Protein AF-0000000085164389 (afdb_homodimer)

InterPro domains:
  IPR008243 Chorismate mutase, AroH class [PF07736] (10-126)
  IPR008243 Chorismate mutase, AroH class [PIRSF005965] (8-130)
  IPR008243 Chorismate mutase, AroH class [PS51167] (10-128)
  IPR008243 Chorismate mutase, AroH class [PTHR21164] (6-128)
  IPR008243 Chorismate mutase, AroH class [TIGR01796] (10-126)
  IPR008243 Chorismate mutase, AroH class [cd02185] (10-126)
  IPR035959 RutC-like superfamily [G3DSA:3.30.1330.40] (9-132)
  IPR035959 RutC-like superfamily [SSF55298] (8-132)

Nearest PDB structures (foldseek):
  1dbf-assembly1_C  TM=9.217E-01  e=1.875E-14  Bacillus subtilis
  7r4b-assembly2_F  TM=9.383E-01  e=2.172E-13  Bacillus pumilus
  3zp7-assembly1_D  TM=9.406E-01  e=5.021E-13  Bacillus subtilis
  1com-assembly3_D  TM=9.370E-01  e=6.498E-13  Bacillus subtilis
  1fnk-assembly1_A  TM=9.397E-01  e=1.321E-12  Bacillus subtilis

Foldseek 3Di:
DPPPVLDKDKDKAKEKWAFPAQDPVRLLVGLVVGVVVQVVVAVDDLVFWAEKEKEWEPRHDHDFSLVSQCVDPSRVPHHYYYDYDDDDVPDDHRMMMMMIMGMDSDPPGDGDHYQDDPSCVVPVVNVVVPPPPPPPPPPPPPD/DPPVVLDKDKDKAKEKWAFPAQDPVRLLVGLVVGVVVQVVVAPDDLVFWAEKEKEWEPRHDHDFSLVSQLVDPSRVPHHYYYDYDDDDVPDDHRMMMMMIMGMDSDPQGDGDHYQDDPSCVVCVVNVPCPPPDRPPPPPPPPD

Sequence (286 aa):
MEEHTVGWRVRAIRGATTATENSIPAIREAVLELLGEIERRNALDFSEVISVTFSVTRDLDQIFPAAIARECPHWRNVPLLDVQQMHVEGGLPRCIRCLIYFNTPNPDQPIYHAYLRHAQSLRPDLAMHGDYHPLELSSHSLGMEEHTVGWRVRAIRGATTATENSIPAIREAVLELLGEIERRNALDFSEVISVTFSVTRDLDQIFPAAIARECPHWRNVPLLDVQQMHVEGGLPRCIRCLIYFNTPNPDQPIYHAYLRHAQSLRPDLAMHGDYHPLELSSHSLG

Solvent-accessible surface area (backbone atoms only — not comparable to full-atom values): 16427 Å² total; per-residue (Å²): 128,79,75,73,72,71,54,57,34,69,44,56,40,40,36,31,26,39,32,88,52,77,40,55,69,36,42,46,51,35,50,51,52,51,53,49,52,43,54,72,67,27,93,75,56,64,93,34,46,61,34,37,39,35,29,29,29,83,74,48,81,69,68,60,64,52,64,55,42,44,72,36,81,79,42,45,81,43,53,65,44,77,46,55,27,45,65,38,71,90,51,80,73,37,28,41,34,36,44,34,36,28,58,34,67,53,82,78,61,83,78,60,63,44,51,33,79,72,32,25,71,79,42,58,81,61,58,70,51,74,64,72,69,71,78,75,76,77,76,74,72,83,120,128,82,78,73,75,70,61,50,35,80,50,75,39,49,36,33,27,39,33,89,49,75,40,56,70,36,41,45,51,35,50,51,52,50,54,48,50,46,54,71,67,28,94,73,57,62,92,34,45,27,33,37,40,34,32,29,29,81,74,42,33,60,64,58,66,54,64,54,43,43,73,36,81,77,42,43,81,44,38,64,44,61,29,44,35,82,86,53,93,89,52,80,71,38,27,40,32,34,44,35,37,28,58,34,69,52,85,75,60,83,80,60,63,46,52,36,78,72,32,26,71,79,43,56,76,58,64,70,48,79,67,80,69,72,82,74,77,76,77,76,72,87,119

Radius of gyration: 21.02 Å; Cα contacts (8 Å, |Δi|>4): 498; chains: 2; bounding box: 50×68×63 Å

Organism: Thermosynechococcus vestitus (strain NIES-2133 / IAM M-273 / BP-1) (NCBI:txid197221)

Structure (mmCIF, N/CA/C/O backbone):
data_AF-0000000085164389-model_v1
#
loop_
_entity.id
_entity.type
_entity.pdbx_description
1 polymer 'chorismate mutase'
#
loop_
_atom_site.group_PDB
_atom_site.id
_atom_site.type_symbol
_atom_site.label_atom_id
_atom_site.label_alt_id
_atom_site.label_comp_id
_atom_site.label_asym_id
_atom_site.label_entity_id
_atom_site.label_seq_id
_atom_site.pdbx_PDB_ins_code
_atom_site.Cartn_x
_atom_site.Cartn_y
_atom_site.Cartn_z
_atom_site.occupancy
_atom_site.B_iso_or_equiv
_atom_site.auth_seq_id
_atom_site.auth_comp_id
_atom_site.auth_asym_id
_atom_site.auth_atom_id
_atom_site.pdbx_PDB_model_num
ATOM 1 N N . MET A 1 1 ? 3.412 37.562 10.344 1 33.66 1 MET A N 1
ATOM 2 C CA . MET A 1 1 ? 4.289 36.438 10.023 1 33.66 1 MET A CA 1
ATOM 3 C C . MET A 1 1 ? 3.615 35.125 10.352 1 33.66 1 MET A C 1
ATOM 5 O O . MET A 1 1 ? 3.361 34.812 11.516 1 33.66 1 MET A O 1
ATOM 9 N N . GLU A 1 2 ? 2.625 34.719 9.633 1 39.22 2 GLU A N 1
ATOM 10 C CA . GLU A 1 2 ? 1.812 33.562 9.969 1 39.22 2 GLU A CA 1
ATOM 11 C C . GLU A 1 2 ? 2.686 32.344 10.289 1 39.22 2 GLU A C 1
ATOM 13 O O . GLU A 1 2 ? 3.605 32.031 9.539 1 39.22 2 GLU A O 1
ATOM 18 N N . GLU A 1 3 ? 3.119 32.188 11.406 1 40.38 3 GLU A N 1
ATOM 19 C CA . GLU A 1 3 ? 3.91 31.047 11.875 1 40.38 3 GLU A CA 1
ATOM 20 C C . GLU A 1 3 ? 3.512 29.75 11.156 1 40.38 3 GLU A C 1
ATOM 22 O O . GLU A 1 3 ? 2.412 29.234 11.367 1 40.38 3 GLU A O 1
ATOM 27 N N . HIS A 1 4 ? 3.768 29.578 9.812 1 45.41 4 HIS A N 1
ATOM 28 C CA . HIS A 1 4 ? 3.584 28.312 9.125 1 45.41 4 HIS A CA 1
ATOM 29 C C . HIS A 1 4 ? 4.062 27.141 9.984 1 45.41 4 HIS A C 1
ATOM 31 O O . HIS A 1 4 ? 5.27 26.953 10.164 1 45.41 4 HIS A O 1
ATOM 37 N N . THR A 1 5 ? 3.699 27.031 11.141 1 51.34 5 THR A N 1
ATOM 38 C CA . THR A 1 5 ? 4.047 25.859 11.93 1 51.34 5 THR A CA 1
ATOM 39 C C . THR A 1 5 ? 4.223 24.641 11.023 1 51.34 5 THR A C 1
ATOM 41 O O . THR A 1 5 ? 3.271 24.188 10.383 1 51.34 5 THR A O 1
ATOM 44 N N . VAL A 1 6 ? 5.375 24.484 10.297 1 60.47 6 VAL A N 1
ATOM 45 C CA . VAL A 1 6 ? 5.809 23.344 9.492 1 60.47 6 VAL A CA 1
ATOM 46 C C . VAL A 1 6 ? 5.52 22.047 10.242 1 60.47 6 VAL A C 1
ATOM 48 O O . VAL A 1 6 ? 6.039 21.812 11.336 1 60.47 6 VAL A O 1
ATOM 51 N N . GLY A 1 7 ? 4.383 21.469 10.141 1 82.12 7 GLY A N 1
ATOM 52 C CA . GLY A 1 7 ? 4.152 20.219 10.867 1 82.12 7 GLY A CA 1
ATOM 53 C C . GLY A 1 7 ? 4.562 18.984 10.078 1 82.12 7 GLY A C 1
ATOM 54 O O . GLY A 1 7 ? 4.273 18.891 8.883 1 82.12 7 GLY A O 1
ATOM 55 N N . TRP A 1 8 ? 5.535 18.234 10.672 1 91.31 8 TRP A N 1
ATOM 56 C CA . TRP A 1 8 ? 6.043 16.984 10.117 1 91.31 8 TRP A CA 1
ATOM 57 C C . TRP A 1 8 ? 4.902 16.094 9.625 1 91.31 8 TRP A C 1
ATOM 59 O O . TRP A 1 8 ? 3.828 16.062 10.234 1 91.31 8 TRP A O 1
ATOM 69 N N . ARG A 1 9 ? 5.148 15.547 8.422 1 95.5 9 ARG A N 1
ATOM 70 C CA . ARG A 1 9 ? 4.223 14.578 7.844 1 95.5 9 ARG A CA 1
ATOM 71 C C . ARG A 1 9 ? 4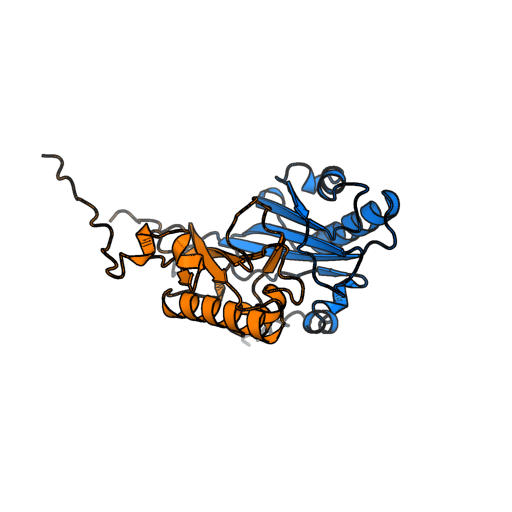.918 13.242 7.574 1 95.5 9 ARG A C 1
ATOM 73 O O . ARG A 1 9 ? 6.148 13.18 7.516 1 95.5 9 ARG A O 1
ATOM 80 N N . VAL A 1 10 ? 4.109 12.227 7.5 1 97.19 10 VAL A N 1
ATOM 81 C CA . VAL A 1 10 ? 4.562 10.961 6.934 1 97.19 10 VAL A CA 1
ATOM 82 C C . VAL A 1 10 ? 4.137 10.867 5.473 1 97.19 10 VAL A C 1
ATOM 84 O O . VAL A 1 10 ? 3.016 11.234 5.121 1 97.19 10 VAL A O 1
ATOM 87 N N . ARG A 1 11 ? 5.035 10.477 4.594 1 97.62 11 ARG A N 1
ATOM 88 C CA . ARG A 1 11 ? 4.773 10.195 3.186 1 97.62 11 ARG A CA 1
ATOM 89 C C . ARG A 1 11 ? 5.285 8.812 2.797 1 97.62 11 ARG A C 1
ATOM 91 O O . ARG A 1 11 ? 5.949 8.148 3.59 1 97.62 11 ARG A O 1
ATOM 98 N N . ALA A 1 12 ? 4.875 8.398 1.589 1 98.19 12 ALA A N 1
ATOM 99 C CA . ALA A 1 12 ? 5.301 7.062 1.165 1 98.19 12 ALA A CA 1
ATOM 100 C C . ALA A 1 12 ? 5.758 7.07 -0.29 1 98.19 12 ALA A C 1
ATOM 102 O O . ALA A 1 12 ? 5.281 7.875 -1.094 1 98.19 12 ALA A O 1
ATOM 103 N N . ILE A 1 13 ? 6.68 6.215 -0.589 1 97.81 13 ILE A N 1
ATOM 104 C CA . ILE A 1 13 ? 7.211 5.988 -1.93 1 97.81 13 ILE A CA 1
ATOM 105 C C . ILE A 1 13 ? 6.91 4.559 -2.369 1 97.81 13 ILE A C 1
ATOM 107 O O . ILE A 1 13 ? 7.109 3.611 -1.604 1 97.81 13 ILE A O 1
ATOM 111 N N . ARG A 1 14 ? 6.418 4.469 -3.613 1 98.19 14 ARG A N 1
ATOM 112 C CA . ARG A 1 14 ? 6.258 3.152 -4.227 1 98.19 14 ARG A CA 1
ATOM 113 C C . ARG A 1 14 ? 7.453 2.814 -5.117 1 98.19 14 ARG A C 1
ATOM 115 O O . ARG A 1 14 ? 8.062 3.705 -5.715 1 98.19 14 ARG A O 1
ATOM 122 N N . GLY A 1 15 ? 7.781 1.56 -5.125 1 98.25 15 GLY A N 1
ATOM 123 C CA . GLY A 1 15 ? 8.719 0.992 -6.09 1 98.25 15 GLY A CA 1
ATOM 124 C C . GLY A 1 15 ? 8.281 -0.362 -6.613 1 98.25 15 GLY A C 1
ATOM 125 O O . GLY A 1 15 ? 7.629 -1.131 -5.902 1 98.25 15 GLY A O 1
ATOM 126 N N . ALA A 1 16 ? 8.648 -0.62 -7.867 1 98.69 16 ALA A N 1
ATOM 127 C CA . ALA A 1 16 ? 8.414 -1.943 -8.438 1 98.69 16 ALA A CA 1
ATOM 128 C C . ALA A 1 16 ? 9.445 -2.262 -9.523 1 98.69 16 ALA A C 1
ATOM 130 O O . ALA A 1 16 ? 9.875 -1.374 -10.266 1 98.69 16 ALA A O 1
ATOM 131 N N . THR A 1 17 ? 9.812 -3.521 -9.586 1 98.81 17 THR A N 1
ATOM 132 C CA . THR A 1 17 ? 10.742 -4.023 -10.594 1 98.81 17 THR A CA 1
ATOM 133 C C . THR A 1 17 ? 10.492 -5.504 -10.867 1 98.81 17 THR A C 1
ATOM 135 O O . THR A 1 17 ? 9.578 -6.102 -10.297 1 98.81 17 THR A O 1
ATOM 138 N N . THR A 1 18 ? 11.234 -6.055 -11.828 1 98.88 18 THR A N 1
ATOM 139 C CA . THR A 1 18 ? 11.148 -7.484 -12.109 1 98.88 18 THR A CA 1
ATOM 140 C C . THR A 1 18 ? 12.547 -8.094 -12.203 1 98.88 18 THR A C 1
ATOM 142 O O . THR A 1 18 ? 13.477 -7.465 -12.703 1 98.88 18 THR A O 1
ATOM 145 N N . ALA A 1 19 ? 12.656 -9.25 -11.68 1 98.88 19 ALA A N 1
ATOM 146 C CA . ALA A 1 19 ? 13.875 -10.023 -11.883 1 98.88 19 ALA A CA 1
ATOM 147 C C . ALA A 1 19 ? 13.844 -10.758 -13.219 1 98.88 19 ALA A C 1
ATOM 149 O O . ALA A 1 19 ? 12.781 -11.172 -13.68 1 98.88 19 ALA A O 1
ATOM 150 N N . THR A 1 20 ? 14.977 -11.016 -13.773 1 98.75 20 THR A N 1
ATOM 151 C CA . THR A 1 20 ? 15.055 -11.688 -15.062 1 98.75 20 THR A CA 1
ATOM 152 C C . THR A 1 20 ? 14.766 -13.18 -14.914 1 98.75 20 THR A C 1
ATOM 154 O O . THR A 1 20 ? 14.289 -13.82 -15.852 1 98.75 20 THR A O 1
ATOM 157 N N . GLU A 1 21 ? 15.133 -13.734 -13.844 1 98.81 21 GLU A N 1
ATOM 158 C CA . GLU A 1 21 ? 14.891 -15.133 -13.5 1 98.81 21 GLU A CA 1
ATOM 159 C C . GLU A 1 21 ? 14.852 -15.32 -11.984 1 98.81 21 GLU A C 1
ATOM 161 O O . GLU A 1 21 ? 15.188 -14.414 -11.227 1 98.81 21 GLU A O 1
ATOM 166 N N . ASN A 1 22 ? 14.445 -16.547 -11.523 1 98.75 22 ASN A N 1
ATOM 167 C CA . ASN A 1 22 ? 14.414 -16.891 -10.109 1 98.75 22 ASN A CA 1
ATOM 168 C C . ASN A 1 22 ? 15.773 -17.391 -9.617 1 98.75 22 ASN A C 1
ATOM 170 O O . ASN A 1 22 ? 15.945 -18.578 -9.344 1 98.75 22 ASN A O 1
ATOM 174 N N . SER A 1 23 ? 16.703 -16.484 -9.438 1 98.88 23 SER A N 1
ATOM 175 C CA . SER A 1 23 ? 18.031 -16.734 -8.898 1 98.88 23 SER A CA 1
ATOM 176 C C . SER A 1 23 ? 18.484 -15.594 -7.992 1 98.88 23 SER A C 1
ATOM 178 O O . SER A 1 23 ? 18.031 -14.453 -8.148 1 98.88 23 SER A O 1
ATOM 180 N N . ILE A 1 24 ? 19.359 -15.914 -7.035 1 98.62 24 ILE A N 1
ATOM 181 C CA . ILE A 1 24 ? 19.844 -14.93 -6.07 1 98.62 24 ILE A CA 1
ATOM 182 C C . ILE A 1 24 ? 20.5 -13.766 -6.809 1 98.62 24 ILE A C 1
ATOM 184 O O . ILE A 1 24 ? 20.156 -12.602 -6.566 1 98.62 24 ILE A O 1
ATOM 188 N N . PRO A 1 25 ? 21.359 -13.969 -7.863 1 98.75 25 PRO A N 1
ATOM 189 C CA . PRO A 1 25 ? 21.984 -12.836 -8.547 1 98.75 25 PRO A CA 1
ATOM 190 C C . PRO A 1 25 ? 20.969 -11.945 -9.258 1 98.75 25 PRO A C 1
ATOM 192 O O . PRO A 1 25 ? 21.078 -10.719 -9.219 1 98.75 25 PRO A O 1
ATOM 195 N N . ALA A 1 26 ? 20.016 -12.562 -9.852 1 98.88 26 ALA A N 1
ATOM 196 C CA . ALA A 1 26 ? 19.031 -11.797 -10.602 1 98.88 26 ALA A CA 1
ATOM 197 C C . ALA A 1 26 ? 18.156 -10.969 -9.664 1 98.88 26 ALA A C 1
ATOM 199 O O . ALA A 1 26 ? 17.859 -9.805 -9.945 1 98.88 26 ALA A O 1
ATOM 200 N N . ILE A 1 27 ? 17.734 -11.555 -8.562 1 98.88 27 ILE A N 1
ATOM 201 C CA . ILE A 1 27 ? 16.906 -1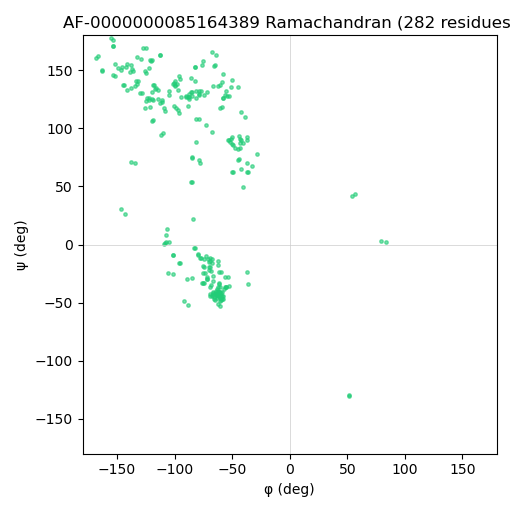0.859 -7.582 1 98.88 27 ILE A CA 1
ATOM 202 C C . ILE A 1 27 ? 17.719 -9.734 -6.934 1 98.88 27 ILE A C 1
ATOM 204 O O . ILE A 1 27 ? 17.219 -8.617 -6.785 1 98.88 27 ILE A O 1
ATOM 208 N N . ARG A 1 28 ? 18.891 -10.031 -6.645 1 98.75 28 ARG A N 1
ATOM 209 C CA . ARG A 1 28 ? 19.797 -9.039 -6.059 1 98.75 28 ARG A CA 1
ATOM 210 C C . ARG A 1 28 ? 19.969 -7.84 -6.988 1 98.75 28 ARG A C 1
ATOM 212 O O . ARG A 1 28 ? 19.844 -6.691 -6.559 1 98.75 28 ARG A O 1
ATOM 219 N N . GLU A 1 29 ? 20.219 -8.117 -8.219 1 98.75 29 GLU A N 1
ATOM 220 C CA . GLU A 1 29 ? 20.406 -7.051 -9.203 1 98.75 29 GLU A CA 1
ATOM 221 C C . GLU A 1 29 ? 19.172 -6.164 -9.289 1 98.75 29 GLU A C 1
ATOM 223 O O . GLU A 1 29 ? 19.281 -4.934 -9.281 1 98.75 29 GLU A O 1
ATOM 228 N N . ALA A 1 30 ? 18.031 -6.746 -9.367 1 98.81 30 ALA A N 1
ATOM 229 C CA . ALA A 1 30 ? 16.781 -6.012 -9.492 1 98.81 30 ALA A CA 1
ATOM 230 C C . ALA A 1 30 ? 16.531 -5.145 -8.266 1 98.81 30 ALA A C 1
ATOM 232 O O . ALA A 1 30 ? 16.156 -3.973 -8.391 1 98.81 30 ALA A O 1
ATOM 233 N N . VAL A 1 31 ? 16.75 -5.699 -7.039 1 98.81 31 VAL A N 1
ATOM 234 C CA . VAL A 1 31 ? 16.484 -5 -5.785 1 98.81 31 VAL A CA 1
ATOM 235 C C . VAL A 1 31 ? 17.453 -3.826 -5.633 1 98.81 31 VAL A C 1
ATOM 237 O O . VAL A 1 31 ? 17.031 -2.711 -5.312 1 98.81 31 VAL A O 1
ATOM 240 N N . LEU A 1 32 ? 18.672 -4.035 -5.91 1 98.44 32 LEU A N 1
ATOM 241 C CA . LEU A 1 32 ? 19.672 -2.979 -5.758 1 98.44 32 LEU A CA 1
ATOM 242 C C . LEU A 1 32 ? 19.422 -1.856 -6.766 1 98.44 32 LEU A C 1
ATOM 244 O O . LEU A 1 32 ? 19.578 -0.678 -6.43 1 98.44 32 LEU A O 1
ATOM 248 N N . GLU A 1 33 ? 19.125 -2.238 -7.965 1 98.56 33 GLU A N 1
ATOM 249 C CA . GLU A 1 33 ? 18.797 -1.231 -8.969 1 98.56 33 GLU A CA 1
ATOM 250 C C . GLU A 1 33 ? 17.594 -0.394 -8.523 1 98.56 33 GLU A C 1
ATOM 252 O O . GLU A 1 33 ? 17.609 0.832 -8.648 1 98.56 33 GLU A O 1
ATOM 257 N N . LEU A 1 34 ? 16.578 -1.013 -8.008 1 98.5 34 LEU A N 1
ATOM 258 C CA . LEU A 1 34 ? 15.359 -0.335 -7.566 1 98.5 34 LEU A CA 1
ATOM 259 C C . LEU A 1 34 ? 15.664 0.643 -6.438 1 98.5 34 LEU A C 1
ATOM 261 O O . LEU A 1 34 ? 15.312 1.82 -6.516 1 98.5 34 LEU A O 1
ATOM 265 N N . LEU A 1 35 ? 16.359 0.136 -5.414 1 97.69 35 LEU A N 1
ATOM 266 C CA . LEU A 1 35 ? 16.688 0.976 -4.27 1 97.69 35 LEU A CA 1
ATOM 267 C C . LEU A 1 35 ? 17.594 2.129 -4.688 1 97.69 35 LEU A C 1
ATOM 269 O O . LEU A 1 35 ? 17.422 3.26 -4.227 1 97.69 35 LEU A O 1
ATOM 273 N N . GLY A 1 36 ? 18.516 1.825 -5.59 1 96.62 36 GLY A N 1
ATOM 274 C CA . GLY A 1 36 ? 19.391 2.869 -6.098 1 96.62 36 GLY A CA 1
ATOM 275 C C . GLY A 1 36 ? 18.641 3.975 -6.82 1 96.62 36 GLY A C 1
ATOM 276 O O . GLY A 1 36 ? 18.938 5.156 -6.633 1 96.62 36 GLY A O 1
ATOM 277 N N . GLU A 1 37 ? 17.719 3.613 -7.645 1 97.12 37 GLU A N 1
ATOM 278 C CA . GLU A 1 37 ? 16.922 4.586 -8.383 1 97.12 37 GLU A CA 1
ATOM 279 C C . GLU A 1 37 ? 16.094 5.449 -7.438 1 97.12 37 GLU A C 1
ATOM 281 O O . GLU A 1 37 ? 16 6.668 -7.617 1 97.12 37 GLU A O 1
ATOM 286 N N . ILE A 1 38 ? 15.5 4.844 -6.398 1 96.62 38 ILE A N 1
ATOM 287 C CA . ILE A 1 38 ? 14.688 5.559 -5.426 1 96.62 38 ILE A CA 1
ATOM 288 C C . ILE A 1 38 ? 15.555 6.559 -4.664 1 96.62 38 ILE A C 1
ATOM 290 O O . ILE A 1 38 ? 15.141 7.703 -4.441 1 96.62 38 ILE A O 1
ATOM 294 N N . GLU A 1 39 ? 16.719 6.168 -4.293 1 94.12 39 GLU A N 1
ATOM 295 C CA . GLU A 1 39 ? 17.656 7.043 -3.59 1 94.12 39 GLU A CA 1
ATOM 296 C C . GLU A 1 39 ? 18.062 8.227 -4.465 1 94.12 39 GLU A C 1
ATOM 298 O O . GLU A 1 39 ? 18.094 9.367 -4.004 1 94.12 39 GLU A O 1
ATOM 303 N N . ARG A 1 40 ? 18.328 7.918 -5.688 1 93.81 40 ARG A N 1
ATOM 304 C CA . ARG A 1 40 ? 18.844 8.922 -6.609 1 93.81 40 ARG A CA 1
ATOM 305 C C . ARG A 1 40 ? 17.781 9.969 -6.926 1 93.81 40 ARG A C 1
ATOM 307 O O . ARG A 1 40 ? 18.078 11.156 -7.047 1 93.81 40 ARG A O 1
ATOM 314 N N . ARG A 1 41 ? 16.578 9.562 -6.996 1 95.44 41 ARG A N 1
ATOM 315 C CA . ARG A 1 41 ? 15.531 10.438 -7.523 1 95.44 41 ARG A CA 1
ATOM 316 C C . ARG A 1 41 ? 14.789 11.148 -6.395 1 95.44 41 ARG A C 1
ATOM 318 O O . ARG A 1 41 ? 14.07 12.117 -6.633 1 95.44 41 ARG A O 1
ATOM 325 N N . ASN A 1 42 ? 15.039 10.523 -5.188 1 94.88 42 ASN A N 1
ATOM 326 C CA . ASN A 1 42 ? 14.375 11.141 -4.043 1 94.88 42 ASN A CA 1
ATOM 327 C C . ASN A 1 42 ? 15.383 11.734 -3.061 1 94.88 42 ASN A C 1
ATOM 329 O O . ASN A 1 42 ? 16.484 11.195 -2.896 1 94.88 42 ASN A O 1
ATOM 333 N N . ALA A 1 43 ? 15.25 12.93 -2.576 1 86.88 43 ALA A N 1
ATOM 334 C CA . ALA A 1 43 ? 16.109 13.516 -1.545 1 86.88 43 ALA A CA 1
ATOM 335 C C . ALA A 1 43 ? 15.727 12.992 -0.162 1 86.88 43 ALA A C 1
ATOM 337 O O . ALA A 1 43 ? 15.32 13.758 0.712 1 86.88 43 ALA A O 1
ATOM 338 N N . LEU A 1 44 ? 16.016 11.727 0.072 1 89.94 44 LEU A N 1
ATOM 339 C CA . LEU A 1 44 ? 15.609 11.102 1.325 1 89.94 44 LEU A CA 1
ATOM 340 C C . LEU A 1 44 ? 16.656 11.312 2.408 1 89.94 44 LEU A C 1
ATOM 342 O O . LEU A 1 44 ? 17.859 11.141 2.16 1 89.94 44 LEU A O 1
ATOM 346 N N . ASP A 1 45 ? 16.281 11.82 3.441 1 92.62 45 ASP A N 1
ATOM 347 C CA . ASP A 1 45 ? 17.047 11.688 4.676 1 92.62 45 ASP A CA 1
ATOM 348 C C . ASP A 1 45 ? 16.812 10.328 5.324 1 92.62 45 ASP A C 1
ATOM 350 O O . ASP A 1 45 ? 15.758 10.094 5.914 1 92.62 45 ASP A O 1
ATOM 354 N N . PHE A 1 46 ? 17.75 9.43 5.305 1 94.06 46 PHE A N 1
ATOM 355 C CA . PHE A 1 46 ? 17.562 8.039 5.711 1 94.06 46 PHE A CA 1
ATOM 356 C C . PHE A 1 46 ? 17.312 7.945 7.215 1 94.06 46 PHE A C 1
ATOM 358 O O . PHE A 1 46 ? 16.797 6.938 7.699 1 94.06 46 PHE A O 1
ATOM 365 N N . SER A 1 47 ? 17.734 8.945 7.98 1 95.5 47 SER A N 1
ATOM 366 C CA . SER A 1 47 ? 17.406 8.977 9.406 1 95.5 47 SER A CA 1
ATOM 367 C C . SER A 1 47 ? 15.922 9.195 9.625 1 95.5 47 SER A C 1
ATOM 369 O O . SER A 1 47 ? 15.406 8.992 10.727 1 95.5 47 SER A O 1
ATOM 371 N N . GLU A 1 48 ? 15.219 9.578 8.5 1 96.19 48 GLU A N 1
ATOM 372 C CA . GLU A 1 48 ? 13.797 9.859 8.594 1 96.19 48 GLU A CA 1
ATOM 373 C C . GLU A 1 48 ? 12.969 8.766 7.922 1 96.19 48 GLU A C 1
ATOM 375 O O . GLU A 1 48 ? 11.742 8.844 7.875 1 96.19 48 GLU A O 1
ATOM 380 N N . VAL A 1 49 ? 13.656 7.758 7.402 1 97.5 49 VAL A N 1
ATOM 381 C CA . VAL A 1 49 ? 12.93 6.617 6.848 1 97.5 49 VAL A CA 1
ATOM 382 C C . VAL A 1 49 ? 12.359 5.766 7.98 1 97.5 49 VAL A C 1
ATOM 384 O O . VAL A 1 49 ? 13.07 5.445 8.938 1 97.5 49 VAL A O 1
ATOM 387 N N . ILE A 1 50 ? 11.102 5.512 7.855 1 98.12 50 ILE A N 1
ATOM 388 C CA . ILE A 1 50 ? 10.391 4.816 8.922 1 98.12 50 ILE A CA 1
ATOM 389 C C . ILE A 1 50 ? 10.492 3.309 8.719 1 98.12 50 ILE A C 1
ATOM 391 O O . ILE A 1 50 ? 10.891 2.576 9.625 1 98.12 50 ILE A O 1
ATOM 395 N N . SER A 1 51 ? 10.125 2.832 7.488 1 98.56 51 SER A N 1
ATOM 396 C CA . SER A 1 51 ? 10.102 1.4 7.211 1 98.56 51 SER A CA 1
ATOM 397 C C . SER A 1 51 ? 9.984 1.126 5.719 1 98.56 51 SER A C 1
ATOM 399 O O . SER A 1 51 ? 9.664 2.027 4.938 1 98.56 51 SER A O 1
ATOM 401 N N . VAL A 1 52 ? 10.32 -0.116 5.355 1 98.38 52 VAL A N 1
ATOM 402 C CA . VAL A 1 52 ? 10.109 -0.621 4.004 1 98.38 52 VAL A CA 1
ATOM 403 C C . VAL A 1 52 ? 9.391 -1.966 4.059 1 98.38 52 VAL A C 1
ATOM 405 O O . VAL A 1 52 ? 9.766 -2.846 4.84 1 98.38 52 VAL A O 1
ATOM 408 N N . THR A 1 53 ? 8.359 -2.096 3.305 1 98.81 53 THR A N 1
ATOM 409 C CA . THR A 1 53 ? 7.73 -3.387 3.047 1 98.81 53 THR A CA 1
ATOM 410 C C . THR A 1 53 ? 7.941 -3.811 1.596 1 98.81 53 THR A C 1
ATOM 412 O O . THR A 1 53 ? 7.633 -3.057 0.671 1 98.81 53 THR A O 1
ATOM 415 N N . PHE A 1 54 ? 8.508 -5 1.486 1 98.81 54 PHE A N 1
ATOM 416 C CA . PHE A 1 54 ? 8.617 -5.602 0.164 1 98.81 54 PHE A CA 1
ATOM 417 C C . PHE A 1 54 ? 7.516 -6.633 -0.055 1 98.81 54 PHE A C 1
ATOM 419 O O . PHE A 1 54 ? 7.195 -7.406 0.849 1 98.81 54 PHE A O 1
ATOM 426 N N . SER A 1 55 ? 6.879 -6.609 -1.264 1 98.75 55 SER A N 1
ATOM 427 C CA . SER A 1 55 ? 6.016 -7.707 -1.689 1 98.75 55 SER A CA 1
ATOM 428 C C . SER A 1 55 ? 6.551 -8.367 -2.955 1 98.75 55 SER A C 1
ATOM 430 O O . SER A 1 55 ? 7.055 -7.688 -3.854 1 98.75 55 SER A O 1
ATOM 432 N N . VAL A 1 56 ? 6.512 -9.656 -2.965 1 98.81 56 VAL A N 1
ATOM 433 C CA . VAL A 1 56 ? 7.156 -10.406 -4.039 1 98.81 56 VAL A CA 1
ATOM 434 C C . VAL A 1 56 ? 6.199 -11.469 -4.574 1 98.81 56 VAL A C 1
ATOM 436 O O . VAL A 1 56 ? 5.5 -12.125 -3.803 1 98.81 56 VAL A O 1
ATOM 439 N N . THR A 1 57 ? 6.191 -11.586 -5.891 1 98.62 57 THR A N 1
ATOM 440 C CA . THR A 1 57 ? 5.379 -12.641 -6.484 1 98.62 57 THR A CA 1
ATOM 441 C C . THR A 1 57 ? 5.902 -14.023 -6.086 1 98.62 57 THR A C 1
ATOM 443 O O . THR A 1 57 ? 7.086 -14.18 -5.785 1 98.62 57 THR A O 1
ATOM 446 N N . ARG A 1 58 ? 5.047 -14.953 -6.098 1 97.69 58 ARG A N 1
ATOM 447 C CA . ARG A 1 58 ? 5.32 -16.266 -5.516 1 97.69 58 ARG A CA 1
ATOM 448 C C . ARG A 1 58 ? 6.336 -17.031 -6.352 1 97.69 58 ARG A C 1
ATOM 450 O O . ARG A 1 58 ? 6.883 -18.047 -5.898 1 97.69 58 ARG A O 1
ATOM 457 N N . ASP A 1 59 ? 6.617 -16.641 -7.555 1 98.56 59 ASP A N 1
ATOM 458 C CA . ASP A 1 59 ? 7.551 -17.328 -8.438 1 98.56 59 ASP A CA 1
ATOM 459 C C . ASP A 1 59 ? 8.992 -16.922 -8.141 1 98.56 59 ASP A C 1
ATOM 461 O O . ASP A 1 59 ? 9.93 -17.422 -8.773 1 98.56 59 ASP A O 1
ATOM 465 N N . LEU A 1 60 ? 9.242 -16.047 -7.266 1 98.81 60 LEU A N 1
ATOM 466 C CA . LEU A 1 60 ? 10.555 -15.719 -6.719 1 98.81 60 LEU A CA 1
ATOM 467 C C . LEU A 1 60 ? 10.68 -16.203 -5.277 1 98.81 60 LEU A C 1
ATOM 469 O O . LEU A 1 60 ? 9.977 -15.703 -4.391 1 98.81 60 LEU A O 1
ATOM 473 N N . ASP A 1 61 ? 11.609 -17.188 -5.02 1 98.62 61 ASP A N 1
ATOM 474 C CA . ASP A 1 61 ? 11.641 -17.781 -3.689 1 98.62 61 ASP A CA 1
ATOM 475 C C . ASP A 1 61 ? 13.078 -18.094 -3.264 1 98.62 61 ASP A C 1
ATOM 477 O O . ASP A 1 61 ? 13.305 -18.984 -2.438 1 98.62 61 ASP A O 1
ATOM 481 N N . GLN A 1 62 ? 14.055 -17.344 -3.824 1 98.81 62 GLN A N 1
ATOM 482 C CA . GLN A 1 62 ? 15.445 -17.734 -3.605 1 98.81 62 GLN A CA 1
ATOM 483 C C . GLN A 1 62 ? 16.094 -16.859 -2.529 1 98.81 62 GLN A C 1
ATOM 485 O O . GLN A 1 62 ? 17.078 -17.266 -1.914 1 98.81 62 GLN A O 1
ATOM 490 N N . ILE A 1 63 ? 15.578 -15.68 -2.355 1 98.75 63 ILE A N 1
ATOM 491 C CA . ILE A 1 63 ? 16.172 -14.781 -1.374 1 98.75 63 ILE A CA 1
ATOM 492 C C . ILE A 1 63 ? 15.18 -13.664 -1.04 1 98.75 63 ILE A C 1
ATOM 494 O O . ILE A 1 63 ? 14.352 -13.289 -1.875 1 98.75 63 ILE A O 1
ATOM 498 N N . PHE A 1 64 ? 15.258 -13.195 0.129 1 98.62 64 PHE A N 1
ATOM 499 C CA . PHE A 1 64 ? 14.422 -12.086 0.562 1 98.62 64 PHE A CA 1
ATOM 500 C C . PHE A 1 64 ? 15 -10.75 0.1 1 98.62 64 PHE A C 1
ATOM 502 O O . PHE A 1 64 ? 16.172 -10.453 0.363 1 98.62 64 PHE A O 1
ATOM 509 N N . PRO A 1 65 ? 14.211 -9.852 -0.499 1 98.81 65 PRO A N 1
ATOM 510 C CA . PRO A 1 65 ? 14.664 -8.5 -0.831 1 98.81 65 PRO A CA 1
ATOM 511 C C . PRO A 1 65 ? 15.203 -7.746 0.382 1 98.81 65 PRO A C 1
ATOM 513 O O . PRO A 1 65 ? 16.172 -6.984 0.262 1 98.81 65 PRO A O 1
ATOM 516 N N . ALA A 1 66 ? 14.617 -7.938 1.559 1 98.56 66 ALA A N 1
ATOM 517 C CA . ALA A 1 66 ? 15.062 -7.266 2.779 1 98.56 66 ALA A CA 1
ATOM 518 C C . ALA A 1 66 ? 16.516 -7.617 3.104 1 98.56 66 ALA A C 1
ATOM 520 O O . ALA A 1 66 ? 17.281 -6.762 3.551 1 98.56 66 ALA A O 1
ATOM 521 N N . ALA A 1 67 ? 16.859 -8.859 2.934 1 98.38 67 ALA A N 1
ATOM 522 C CA . ALA A 1 67 ? 18.25 -9.281 3.178 1 98.38 67 ALA A CA 1
ATOM 523 C C . ALA A 1 67 ? 19.219 -8.555 2.252 1 98.38 67 ALA A C 1
ATOM 525 O O . ALA A 1 67 ? 20.297 -8.148 2.676 1 98.38 67 ALA A O 1
ATOM 526 N N . ILE A 1 68 ? 18.828 -8.414 1.051 1 98.31 68 ILE A N 1
ATOM 527 C CA . ILE A 1 68 ? 19.641 -7.703 0.075 1 98.31 68 ILE A CA 1
ATOM 528 C C . ILE A 1 68 ? 19.75 -6.23 0.466 1 98.31 68 ILE A C 1
ATOM 530 O O . ILE A 1 68 ? 20.844 -5.656 0.441 1 98.31 68 ILE A O 1
ATOM 534 N N . ALA A 1 69 ? 18.625 -5.598 0.804 1 97.88 69 ALA A N 1
ATOM 535 C CA . ALA A 1 69 ? 18.609 -4.191 1.203 1 97.88 69 ALA A CA 1
ATOM 536 C C . ALA A 1 69 ? 19.547 -3.939 2.375 1 97.88 69 ALA A C 1
ATOM 538 O O . ALA A 1 69 ? 20.203 -2.9 2.436 1 97.88 69 ALA A O 1
ATOM 539 N N . ARG A 1 70 ? 19.656 -4.875 3.318 1 96.5 70 ARG A N 1
ATOM 540 C CA . ARG A 1 70 ? 20.469 -4.723 4.523 1 96.5 70 ARG A CA 1
ATOM 541 C C . ARG A 1 70 ? 21.953 -4.688 4.184 1 96.5 70 ARG A C 1
ATOM 543 O O . ARG A 1 70 ? 22.781 -4.285 5.008 1 96.5 70 ARG A O 1
ATOM 550 N N . GLU A 1 71 ? 22.234 -5.121 2.982 1 95.06 71 GLU A N 1
ATOM 551 C CA . GLU A 1 71 ? 23.625 -5.031 2.541 1 95.06 71 GLU A CA 1
ATOM 552 C C . GLU A 1 71 ? 24 -3.592 2.199 1 95.06 71 GLU A C 1
ATOM 554 O O . GLU A 1 71 ? 25.188 -3.266 2.094 1 95.06 71 GLU A O 1
ATOM 559 N N . CYS A 1 72 ? 23.047 -2.771 1.966 1 93.44 72 CYS A N 1
ATOM 560 C CA . CYS A 1 72 ? 23.25 -1.364 1.651 1 93.44 72 CYS A CA 1
ATOM 561 C C . CYS A 1 72 ? 23.359 -0.531 2.924 1 93.44 72 CYS A C 1
ATOM 563 O O . CYS A 1 72 ? 22.469 -0.567 3.768 1 93.44 72 CYS A O 1
ATOM 565 N N . PRO A 1 73 ? 24.344 0.298 3.033 1 90.62 73 PRO A N 1
ATOM 566 C CA . PRO A 1 73 ? 24.594 1.036 4.277 1 90.62 73 PRO A CA 1
ATOM 567 C C . PRO A 1 73 ? 23.391 1.895 4.691 1 90.62 73 PRO A C 1
ATOM 569 O O . PRO A 1 73 ? 23.016 1.909 5.867 1 90.62 73 PRO A O 1
ATOM 572 N N . HIS A 1 74 ? 22.766 2.512 3.801 1 91.69 74 HIS A N 1
ATOM 573 C CA . HIS A 1 74 ? 21.672 3.438 4.133 1 91.69 74 HIS A CA 1
ATOM 574 C C . HIS A 1 74 ? 20.422 2.686 4.555 1 91.69 74 HIS A C 1
ATOM 576 O O . HIS A 1 74 ? 19.609 3.213 5.312 1 91.69 74 HIS A O 1
ATOM 582 N N . TRP A 1 75 ? 20.312 1.432 4.105 1 93.12 75 TRP A N 1
ATOM 583 C CA . TRP A 1 75 ? 19.094 0.67 4.336 1 93.12 75 TRP A CA 1
ATOM 584 C C . TRP A 1 75 ? 19.266 -0.31 5.492 1 93.12 75 TRP A C 1
ATOM 586 O O . TRP A 1 75 ? 18.281 -0.848 6.016 1 93.12 75 TRP A O 1
ATOM 596 N N . ARG A 1 76 ? 20.453 -0.475 5.977 1 92.81 76 ARG A N 1
ATOM 597 C CA . ARG A 1 76 ? 20.828 -1.523 6.922 1 92.81 76 ARG A CA 1
ATOM 598 C C . ARG A 1 76 ? 20.047 -1.392 8.227 1 92.81 76 ARG A C 1
ATOM 600 O O . ARG A 1 76 ? 19.656 -2.396 8.828 1 92.81 76 ARG A O 1
ATOM 607 N N . ASN A 1 77 ? 19.734 -0.229 8.617 1 93.31 77 ASN A N 1
ATOM 608 C CA . ASN A 1 77 ? 19.141 -0.028 9.93 1 93.31 77 ASN A CA 1
ATOM 609 C C . ASN A 1 77 ? 17.656 0.31 9.828 1 93.31 77 ASN A C 1
ATOM 611 O O . ASN A 1 77 ? 17.016 0.625 10.836 1 93.31 77 ASN A O 1
ATOM 615 N N . VAL A 1 78 ? 17.188 0.316 8.711 1 96.75 78 VAL A N 1
ATOM 616 C CA . VAL A 1 78 ? 15.758 0.563 8.508 1 96.75 78 VAL A CA 1
ATOM 617 C C . VAL A 1 78 ? 14.969 -0.705 8.812 1 96.75 78 VAL A C 1
ATOM 619 O O . VAL A 1 78 ? 15.367 -1.804 8.422 1 96.75 78 VAL A O 1
ATOM 622 N N . PRO A 1 79 ? 13.859 -0.65 9.617 1 98.06 79 PRO A N 1
ATOM 623 C CA . PRO A 1 79 ? 12.977 -1.813 9.758 1 98.06 79 PRO A CA 1
ATOM 624 C C . PRO A 1 79 ? 12.406 -2.281 8.422 1 98.06 79 PRO A C 1
ATOM 626 O O . PRO A 1 79 ? 11.82 -1.486 7.684 1 98.06 79 PRO A O 1
ATOM 629 N N . LEU A 1 80 ? 12.578 -3.549 8.094 1 98.06 80 LEU A N 1
ATOM 630 C CA . LEU A 1 80 ? 12.156 -4.113 6.816 1 98.06 80 LEU A CA 1
ATOM 631 C C . LEU A 1 80 ? 11.234 -5.312 7.031 1 98.06 80 LEU A C 1
ATOM 633 O O . LEU A 1 80 ? 11.367 -6.031 8.023 1 98.06 80 LEU A O 1
ATOM 637 N N . LEU A 1 81 ? 10.289 -5.5 6.102 1 98.38 81 LEU A N 1
ATOM 638 C CA . LEU A 1 81 ? 9.398 -6.656 6.094 1 98.38 81 LEU A CA 1
ATOM 639 C C . LEU A 1 81 ? 9.219 -7.195 4.68 1 98.38 81 LEU A C 1
ATOM 641 O O . LEU A 1 81 ? 9.047 -6.426 3.73 1 98.38 81 LEU A O 1
ATOM 645 N N . ASP A 1 82 ? 9.305 -8.477 4.566 1 98.56 82 ASP A N 1
ATOM 646 C CA . ASP A 1 82 ? 8.984 -9.148 3.311 1 98.56 82 ASP A CA 1
ATOM 647 C C . ASP A 1 82 ? 7.625 -9.844 3.395 1 98.56 82 ASP A C 1
ATOM 649 O O . ASP A 1 82 ? 7.348 -10.562 4.355 1 98.56 82 ASP A O 1
ATOM 653 N N . VAL A 1 83 ? 6.777 -9.648 2.393 1 98.19 83 VAL A N 1
ATOM 654 C CA . VAL A 1 83 ? 5.492 -10.336 2.316 1 98.19 83 VAL A CA 1
ATOM 655 C C . VAL A 1 83 ? 5.293 -10.906 0.912 1 98.19 83 VAL A C 1
ATOM 657 O O . VAL A 1 83 ? 6.023 -10.555 -0.016 1 98.19 83 VAL A O 1
ATOM 660 N N . GLN A 1 84 ? 4.367 -11.867 0.868 1 98.12 84 GLN A N 1
ATOM 661 C CA . GLN A 1 84 ? 3.994 -12.383 -0.446 1 98.12 84 GLN A CA 1
ATOM 662 C C . GLN A 1 84 ? 2.99 -11.461 -1.132 1 98.12 84 GLN A C 1
ATOM 664 O O . GLN A 1 84 ? 1.97 -11.102 -0.543 1 98.12 84 GLN A O 1
ATOM 669 N N . GLN A 1 85 ? 3.293 -11.039 -2.334 1 97.12 85 GLN A N 1
ATOM 670 C CA . GLN A 1 85 ? 2.295 -10.375 -3.166 1 97.12 85 GLN A CA 1
ATOM 671 C C . GLN A 1 85 ? 1.093 -11.273 -3.416 1 97.12 85 GLN A C 1
ATOM 673 O O . GLN A 1 85 ? 1.25 -12.477 -3.641 1 97.12 85 GLN A O 1
ATOM 678 N N . MET A 1 86 ? -0.125 -10.641 -3.369 1 97.5 86 MET A N 1
ATOM 679 C CA . MET A 1 86 ? -1.271 -11.477 -3.725 1 97.5 86 MET A CA 1
ATOM 680 C C . MET A 1 86 ? -1.109 -12.055 -5.125 1 97.5 86 MET A C 1
ATOM 682 O O . MET A 1 86 ? -0.521 -11.414 -6 1 97.5 86 MET A O 1
ATOM 686 N N . HIS A 1 87 ? -1.63 -13.25 -5.297 1 97.19 87 HIS A N 1
ATOM 687 C CA . HIS A 1 87 ? -1.585 -13.867 -6.617 1 97.19 87 HIS A CA 1
ATOM 688 C C . HIS A 1 87 ? -2.752 -13.406 -7.484 1 97.19 87 HIS A C 1
ATOM 690 O O . HIS A 1 87 ? -3.9 -13.398 -7.035 1 97.19 87 HIS A O 1
ATOM 696 N N . VAL A 1 88 ? -2.508 -12.953 -8.602 1 97.56 88 VAL A N 1
ATOM 697 C CA . VAL A 1 88 ? -3.498 -12.656 -9.633 1 97.56 88 VAL A CA 1
ATOM 698 C C . VAL A 1 88 ? -3.152 -13.414 -10.914 1 97.56 88 VAL A C 1
ATOM 700 O O . VAL A 1 88 ? -2.014 -13.375 -11.383 1 97.56 88 VAL A O 1
ATOM 703 N N . GLU A 1 89 ? -4.129 -14.172 -11.422 1 96.69 89 GLU A N 1
ATOM 704 C CA . GLU A 1 89 ? -3.914 -14.906 -12.664 1 96.69 89 GLU A CA 1
ATOM 705 C C . GLU A 1 89 ? -3.494 -13.977 -13.797 1 96.69 89 GLU A C 1
ATOM 707 O O . GLU A 1 89 ? -4.129 -12.945 -14.016 1 96.69 89 GLU A O 1
ATOM 712 N N . GLY A 1 90 ? -2.385 -14.352 -14.461 1 95.69 90 GLY A N 1
ATOM 713 C CA . GLY A 1 90 ? -1.912 -13.547 -15.578 1 95.69 90 GLY A CA 1
ATOM 714 C C . GLY A 1 90 ? -1.153 -12.305 -15.141 1 95.69 90 GLY A C 1
ATOM 715 O O . GLY A 1 90 ? -0.768 -11.484 -15.969 1 95.69 90 GLY A O 1
ATOM 716 N N . GLY A 1 91 ? -0.992 -12.172 -13.875 1 95.56 91 GLY A N 1
ATOM 717 C CA . GLY A 1 91 ? -0.251 -11.031 -13.359 1 95.56 91 GLY A CA 1
ATOM 718 C C . GLY A 1 91 ? 1.206 -11.023 -13.781 1 95.56 91 GLY A C 1
ATOM 719 O O . GLY A 1 91 ? 1.722 -12.039 -14.258 1 95.56 91 GLY A O 1
ATOM 720 N N . LEU A 1 92 ? 1.864 -9.875 -13.664 1 97.06 92 LEU A N 1
ATOM 721 C CA . LEU A 1 92 ? 3.264 -9.695 -14.039 1 97.06 92 LEU A CA 1
ATOM 722 C C . LEU A 1 92 ? 4.16 -10.641 -13.25 1 97.06 92 LEU A C 1
ATOM 724 O O . LEU A 1 92 ? 4.195 -10.586 -12.016 1 97.06 92 LEU A O 1
ATOM 728 N N . PRO A 1 93 ? 4.914 -11.578 -13.891 1 98.06 93 PRO A N 1
ATOM 729 C CA . PRO A 1 93 ? 5.762 -12.539 -13.18 1 98.06 93 PRO A CA 1
ATOM 730 C C . PRO A 1 93 ? 7.059 -11.922 -12.664 1 98.06 93 PRO A C 1
ATOM 732 O O . PRO A 1 93 ? 7.504 -10.898 -13.188 1 98.06 93 PRO A O 1
ATOM 735 N N . ARG A 1 94 ? 7.605 -12.531 -11.617 1 98.81 94 ARG A N 1
ATOM 736 C CA . ARG A 1 94 ? 8.914 -12.211 -11.055 1 98.81 94 ARG A CA 1
ATOM 737 C C . ARG A 1 94 ? 8.992 -10.742 -10.656 1 98.81 94 ARG A C 1
ATOM 739 O O . ARG A 1 94 ? 9.984 -10.07 -10.953 1 98.81 94 ARG A O 1
ATOM 746 N N . CYS A 1 95 ? 7.996 -10.352 -10.078 1 98.81 95 CYS A N 1
ATOM 747 C CA . CYS A 1 95 ? 7.848 -8.945 -9.719 1 98.81 95 CYS A CA 1
ATOM 748 C C . CYS A 1 95 ? 8.164 -8.727 -8.242 1 98.81 95 CYS A C 1
ATOM 750 O O . CYS A 1 95 ? 7.754 -9.516 -7.391 1 98.81 95 CYS A O 1
ATOM 752 N N . ILE A 1 96 ? 8.867 -7.672 -7.895 1 98.88 96 ILE A N 1
ATOM 753 C CA . ILE A 1 96 ? 9.227 -7.188 -6.566 1 98.88 96 ILE A CA 1
ATOM 754 C C . ILE A 1 96 ? 8.719 -5.762 -6.383 1 98.88 96 ILE A C 1
ATOM 756 O O . ILE A 1 96 ? 8.977 -4.891 -7.215 1 98.88 96 ILE A O 1
ATOM 760 N N . ARG A 1 97 ? 7.949 -5.527 -5.355 1 98.75 97 ARG A N 1
ATOM 761 C CA . ARG A 1 97 ? 7.43 -4.203 -5.039 1 98.75 97 ARG A CA 1
ATOM 762 C C . ARG A 1 97 ? 7.891 -3.748 -3.66 1 98.75 97 ARG A C 1
ATOM 764 O O . ARG A 1 97 ? 8.297 -4.566 -2.834 1 98.75 97 ARG A O 1
ATOM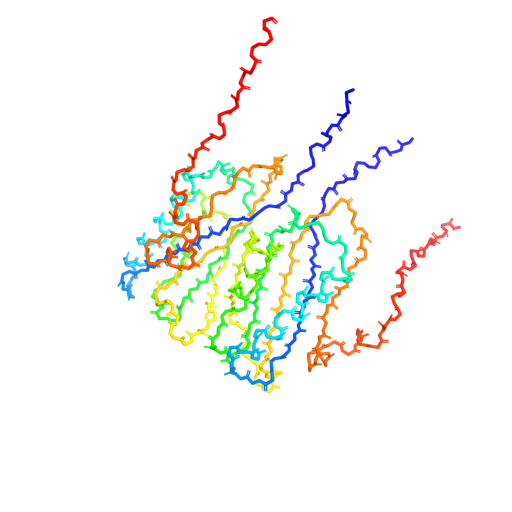 771 N N . CYS A 1 98 ? 7.852 -2.443 -3.479 1 98.69 98 CYS A N 1
ATOM 772 C CA . CYS A 1 98 ? 8.117 -1.952 -2.133 1 98.69 98 CYS A CA 1
ATOM 773 C C . CYS A 1 98 ? 7.293 -0.706 -1.831 1 98.69 98 CYS A C 1
ATOM 775 O O . CYS A 1 98 ? 6.836 -0.022 -2.748 1 98.69 98 CYS A O 1
ATOM 777 N N . LEU A 1 99 ? 7.031 -0.512 -0.649 1 98.75 99 LEU A N 1
ATOM 778 C CA . LEU A 1 99 ? 6.395 0.643 -0.025 1 98.75 99 LEU A CA 1
ATOM 779 C C . LEU A 1 99 ? 7.266 1.201 1.098 1 98.75 99 LEU A C 1
ATOM 781 O O . LEU A 1 99 ? 7.547 0.504 2.074 1 98.75 99 LEU A O 1
ATOM 785 N N . ILE A 1 100 ? 7.711 2.426 0.971 1 98.56 100 ILE A N 1
ATOM 786 C CA . ILE A 1 100 ? 8.641 3.059 1.897 1 98.56 100 ILE A CA 1
ATOM 787 C C . ILE A 1 100 ? 7.953 4.223 2.607 1 98.56 100 ILE A C 1
ATOM 789 O O . ILE A 1 100 ? 7.426 5.129 1.957 1 98.56 100 ILE A O 1
ATOM 793 N N . TYR A 1 101 ? 7.949 4.223 3.889 1 98.5 101 TYR A N 1
ATOM 794 C CA . TYR A 1 101 ? 7.438 5.328 4.688 1 98.5 101 TYR A CA 1
ATOM 795 C C . TYR A 1 101 ? 8.57 6.215 5.188 1 98.5 101 TYR A C 1
ATOM 797 O O . TYR A 1 101 ? 9.625 5.715 5.59 1 98.5 101 TYR A O 1
ATOM 805 N N . PHE A 1 102 ? 8.375 7.512 5.207 1 97.62 102 PHE A N 1
ATOM 806 C CA . PHE A 1 102 ? 9.383 8.414 5.75 1 97.62 102 PHE A CA 1
ATOM 807 C C . PHE A 1 102 ? 8.742 9.68 6.305 1 97.62 102 PHE A C 1
ATOM 809 O O . PHE A 1 102 ? 7.645 10.055 5.891 1 97.62 102 PHE A O 1
ATOM 816 N N . ASN A 1 103 ? 9.398 10.312 7.215 1 96.81 103 ASN A N 1
ATOM 817 C CA . ASN A 1 103 ? 9.016 11.617 7.738 1 96.81 103 ASN A CA 1
ATOM 818 C C . ASN A 1 103 ? 9.57 12.75 6.883 1 96.81 103 ASN A C 1
ATOM 820 O O . ASN A 1 103 ? 10.703 12.672 6.402 1 96.81 103 ASN A O 1
ATOM 824 N N . THR A 1 104 ? 8.781 13.773 6.75 1 95.25 104 THR A N 1
ATOM 825 C CA . THR A 1 104 ? 9.273 14.953 6.039 1 95.25 104 THR A CA 1
ATOM 826 C C . THR A 1 104 ? 8.711 16.234 6.648 1 95.25 104 THR A C 1
ATOM 828 O O . THR A 1 104 ? 7.531 16.297 7 1 95.25 104 THR A O 1
ATOM 831 N N . PRO A 1 105 ? 9.555 17.203 6.793 1 92.06 105 PRO A N 1
ATOM 832 C CA . PRO A 1 105 ? 9.07 18.516 7.23 1 92.06 105 PRO A CA 1
ATOM 833 C C . PRO A 1 105 ? 8.453 19.328 6.09 1 92.06 105 PRO A C 1
ATOM 835 O O . PRO A 1 105 ? 7.879 20.391 6.328 1 92.06 105 PRO A O 1
ATOM 838 N N . ASN A 1 106 ? 8.609 18.828 4.859 1 90.81 106 ASN A N 1
ATOM 839 C CA . ASN A 1 106 ? 8.047 19.453 3.666 1 90.81 106 ASN A CA 1
ATOM 840 C C . ASN A 1 106 ? 6.914 18.609 3.082 1 90.81 106 ASN A C 1
ATOM 842 O O . ASN A 1 106 ? 7.156 17.703 2.275 1 90.81 106 ASN A O 1
ATOM 846 N N . PRO A 1 107 ? 5.758 18.938 3.43 1 84.94 107 PRO A N 1
ATOM 847 C CA . PRO A 1 107 ? 4.637 18.109 2.988 1 84.94 107 PRO A CA 1
ATOM 848 C C . PRO A 1 107 ? 4.48 18.078 1.469 1 84.94 107 PRO A C 1
ATOM 850 O O . PRO A 1 107 ? 3.855 17.172 0.922 1 84.94 107 PRO A O 1
ATOM 853 N N . ASP A 1 108 ? 5.074 19 0.751 1 88.06 108 ASP A N 1
ATOM 854 C CA . ASP A 1 108 ? 4.895 19.078 -0.695 1 88.06 108 ASP A CA 1
ATOM 855 C C . ASP A 1 108 ? 6.145 18.609 -1.432 1 88.06 108 ASP A C 1
ATOM 857 O O . ASP A 1 108 ? 6.273 18.812 -2.643 1 88.06 108 ASP A O 1
ATOM 861 N N . GLN A 1 109 ? 6.969 18.016 -0.73 1 90.81 109 GLN A N 1
ATOM 862 C CA . GLN A 1 109 ? 8.156 17.5 -1.401 1 90.81 109 GLN A CA 1
ATOM 863 C C . GLN A 1 109 ? 7.785 16.578 -2.553 1 90.81 109 GLN A C 1
ATOM 865 O O . GLN A 1 109 ? 6.941 15.688 -2.396 1 90.81 109 GLN A O 1
ATOM 870 N N . PRO A 1 110 ? 8.391 16.781 -3.707 1 92.69 110 PRO A N 1
ATOM 871 C CA . PRO A 1 110 ? 8.125 15.859 -4.812 1 92.69 110 PRO A CA 1
ATOM 872 C C . PRO A 1 110 ? 8.562 14.438 -4.504 1 92.69 110 PRO A C 1
ATOM 874 O O . PRO A 1 110 ? 9.617 14.227 -3.891 1 92.69 110 PRO A O 1
ATOM 877 N N . ILE A 1 111 ? 7.742 13.547 -4.844 1 95.25 111 ILE A N 1
ATOM 878 C CA . ILE A 1 111 ? 8.039 12.133 -4.641 1 95.25 111 ILE A CA 1
ATOM 879 C C . ILE A 1 111 ? 8.07 11.414 -5.984 1 95.25 111 ILE A C 1
ATOM 881 O O . ILE A 1 111 ? 7.133 11.523 -6.777 1 95.25 111 ILE A O 1
ATOM 885 N N . TYR A 1 112 ? 9.156 10.781 -6.234 1 96.31 112 TYR A N 1
ATOM 886 C CA . TYR A 1 112 ? 9.32 9.945 -7.418 1 96.31 112 TYR A CA 1
ATOM 887 C C . TYR A 1 112 ? 9.047 8.477 -7.09 1 96.31 112 TYR A C 1
ATOM 889 O O . TYR A 1 112 ? 9.789 7.863 -6.32 1 96.31 112 TYR A O 1
ATOM 897 N N . HIS A 1 113 ? 7.949 7.926 -7.672 1 97.38 113 HIS A N 1
ATOM 898 C CA . HIS A 1 113 ? 7.668 6.5 -7.574 1 97.38 113 HIS A CA 1
ATOM 899 C C . HIS A 1 113 ? 8.352 5.723 -8.695 1 97.38 113 HIS A C 1
ATOM 901 O O . HIS A 1 113 ? 8.164 6.023 -9.875 1 97.38 113 HIS A O 1
ATOM 907 N N . ALA A 1 114 ? 9.117 4.711 -8.398 1 97.25 114 ALA A N 1
ATOM 908 C CA . ALA A 1 114 ? 9.945 4.023 -9.383 1 97.25 114 ALA A CA 1
ATOM 909 C C . ALA A 1 114 ? 9.273 2.742 -9.867 1 97.25 114 ALA A C 1
ATOM 911 O O . ALA A 1 114 ? 9 1.837 -9.078 1 97.25 114 ALA A O 1
ATOM 912 N N . TYR A 1 115 ? 8.992 2.713 -11.07 1 97.69 115 TYR A N 1
ATOM 913 C CA . TYR A 1 115 ? 8.555 1.511 -11.773 1 97.69 115 TYR A CA 1
ATOM 914 C C . TYR A 1 115 ? 9.531 1.142 -12.883 1 97.69 115 TYR A C 1
ATOM 916 O O . TYR A 1 115 ? 9.547 1.777 -13.945 1 97.69 115 TYR A O 1
ATOM 924 N N . LEU A 1 116 ? 10.273 0.08 -12.641 1 98 116 LEU A N 1
ATOM 925 C CA . LEU A 1 116 ? 11.414 -0.252 -13.492 1 98 116 LEU A CA 1
ATOM 926 C C . LEU A 1 116 ? 11.156 -1.545 -14.258 1 98 116 LEU A C 1
ATOM 928 O O . LEU A 1 116 ? 10.258 -2.312 -13.914 1 98 116 LEU A O 1
ATOM 932 N N . ARG A 1 117 ? 11.984 -1.774 -15.344 1 97.56 117 ARG A N 1
ATOM 933 C CA . ARG A 1 117 ? 11.945 -3 -16.141 1 97.56 117 ARG A CA 1
ATOM 934 C C . ARG A 1 117 ? 10.523 -3.307 -16.594 1 97.56 117 ARG A C 1
ATOM 936 O O . ARG A 1 117 ? 9.852 -2.443 -17.172 1 97.56 117 ARG A O 1
ATOM 943 N N . HIS A 1 118 ? 10.055 -4.527 -16.391 1 97.44 118 HIS A N 1
ATOM 944 C CA . HIS A 1 118 ? 8.727 -4.852 -16.906 1 97.44 118 HIS A CA 1
ATOM 945 C C . HIS A 1 118 ? 7.629 -4.273 -16.016 1 97.44 118 HIS A C 1
ATOM 947 O O . HIS A 1 118 ? 6.469 -4.199 -16.438 1 97.44 118 HIS A O 1
ATOM 953 N N . ALA A 1 119 ? 8.016 -3.812 -14.844 1 96.81 119 ALA A N 1
ATOM 954 C CA . ALA A 1 119 ? 7.016 -3.262 -13.938 1 96.81 119 ALA A CA 1
ATOM 955 C C . ALA A 1 119 ? 6.52 -1.901 -14.414 1 96.81 119 ALA A C 1
ATOM 957 O O . ALA A 1 119 ? 5.52 -1.383 -13.914 1 96.81 119 ALA A O 1
ATOM 958 N N . GLN A 1 120 ? 7.117 -1.282 -15.383 1 94.94 120 GLN A N 1
ATOM 959 C CA . GLN A 1 120 ? 6.633 -0.046 -15.984 1 94.94 120 GLN A CA 1
ATOM 960 C C . GLN A 1 120 ? 5.203 -0.208 -16.5 1 94.94 120 GLN A C 1
ATOM 962 O O . GLN A 1 120 ? 4.438 0.757 -16.531 1 94.94 120 GLN A O 1
ATOM 967 N N . SER A 1 121 ? 4.891 -1.424 -16.844 1 93 121 SER A N 1
ATOM 968 C CA . SER A 1 121 ? 3.578 -1.702 -17.406 1 93 121 SER A CA 1
ATOM 969 C C . SER A 1 121 ? 2.479 -1.562 -16.359 1 93 121 SER A C 1
ATOM 971 O O . SER A 1 121 ? 1.298 -1.463 -16.703 1 93 121 SER A O 1
ATOM 973 N N . LEU A 1 122 ? 2.838 -1.606 -15.117 1 91.12 122 LEU A N 1
ATOM 974 C CA . LEU A 1 122 ? 1.865 -1.497 -14.039 1 91.12 122 LEU A CA 1
ATOM 975 C C . LEU A 1 122 ? 1.335 -0.072 -13.922 1 91.12 122 LEU A C 1
ATOM 977 O O . LEU A 1 122 ? 0.252 0.151 -13.375 1 91.12 122 LEU A O 1
ATOM 981 N N . ARG A 1 123 ? 2.098 0.855 -14.305 1 90.75 123 ARG A N 1
ATOM 982 C CA . ARG A 1 123 ? 1.74 2.27 -14.305 1 90.75 123 ARG A CA 1
ATOM 983 C C . ARG A 1 123 ? 2.209 2.955 -15.586 1 90.75 123 ARG A C 1
ATOM 985 O O . ARG A 1 123 ? 3.088 3.82 -15.547 1 90.75 123 ARG A O 1
ATOM 992 N N . PRO A 1 124 ? 1.551 2.623 -16.609 1 84.38 124 PRO A N 1
ATOM 993 C CA . PRO A 1 124 ? 1.971 3.213 -17.891 1 84.38 124 PRO A CA 1
ATOM 994 C C . PRO A 1 124 ? 1.851 4.734 -17.891 1 84.38 124 PRO A C 1
ATOM 996 O O . PRO A 1 124 ? 2.559 5.41 -18.656 1 84.38 124 PRO A O 1
ATOM 999 N N . ASP A 1 125 ? 1.013 5.281 -17.062 1 83.94 125 ASP A N 1
ATOM 1000 C CA . ASP A 1 125 ? 0.819 6.723 -16.938 1 83.94 125 ASP A CA 1
ATOM 1001 C C . ASP A 1 125 ? 2.068 7.398 -16.375 1 83.94 125 ASP A C 1
ATOM 1003 O O . ASP A 1 125 ? 2.283 8.594 -16.594 1 83.94 125 ASP A O 1
ATOM 1007 N N . LEU A 1 126 ? 2.895 6.723 -15.586 1 75.88 126 LEU A N 1
ATOM 1008 C CA . LEU A 1 126 ? 4.098 7.289 -14.984 1 75.88 126 LEU A CA 1
ATOM 1009 C C . LEU A 1 126 ? 5.301 7.121 -15.906 1 75.88 126 LEU A C 1
ATOM 1011 O O . LEU A 1 126 ? 6.312 7.801 -15.734 1 75.88 126 LEU A O 1
ATOM 1015 N N . ALA A 1 127 ? 5.293 6.102 -16.672 1 62.41 127 ALA A N 1
ATOM 1016 C CA . ALA A 1 127 ? 6.395 5.82 -17.578 1 62.41 127 ALA A CA 1
ATOM 1017 C C . ALA A 1 127 ? 6.578 6.953 -18.594 1 62.41 127 ALA A C 1
ATOM 1019 O O . ALA A 1 127 ? 7.703 7.262 -18.984 1 62.41 127 ALA A O 1
ATOM 1020 N N . MET A 1 128 ? 5.527 7.535 -18.969 1 51.09 128 MET A N 1
ATOM 1021 C CA . MET A 1 128 ? 5.641 8.578 -19.984 1 51.09 128 MET A CA 1
ATOM 1022 C C . MET A 1 128 ? 6.285 9.828 -19.422 1 51.09 128 MET A C 1
ATOM 1024 O O . MET A 1 128 ? 6.773 10.68 -20.156 1 51.09 128 MET A O 1
ATOM 1028 N N . HIS A 1 129 ? 6.094 10.047 -18.188 1 48.25 129 HIS A N 1
ATOM 1029 C CA . HIS A 1 129 ? 6.566 11.336 -17.688 1 48.25 129 HIS A CA 1
ATOM 1030 C C . HIS A 1 129 ? 8.055 11.281 -17.344 1 48.25 129 HIS A C 1
ATOM 1032 O O . HIS A 1 129 ? 8.453 11.602 -16.219 1 48.25 129 HIS A O 1
ATOM 1038 N N . GLY A 1 130 ? 8.766 10.461 -17.828 1 40.84 130 GLY A N 1
ATOM 1039 C CA . GLY A 1 130 ? 10.203 10.609 -17.672 1 40.84 130 GLY A CA 1
ATOM 1040 C C . GLY A 1 130 ? 10.656 12.055 -17.75 1 40.84 130 GLY A C 1
ATOM 1041 O O . GLY A 1 130 ? 11.844 12.344 -17.578 1 40.84 130 GLY A O 1
ATOM 1042 N N . ASP A 1 131 ? 9.836 12.898 -18.406 1 35.19 131 ASP A N 1
ATOM 1043 C CA . ASP A 1 131 ? 10.273 14.281 -18.562 1 35.19 131 ASP A CA 1
ATOM 1044 C C . ASP A 1 131 ? 9.914 15.109 -17.328 1 35.19 131 ASP A C 1
ATOM 1046 O O . ASP A 1 131 ? 8.742 15.445 -17.125 1 35.19 131 ASP A O 1
ATOM 1050 N N . TYR A 1 132 ? 10.273 14.719 -16.266 1 36.22 132 TYR A N 1
ATOM 1051 C CA . TYR A 1 132 ? 10.133 15.68 -15.18 1 36.22 132 TYR A CA 1
ATOM 1052 C C . TYR A 1 132 ? 10.578 17.062 -15.617 1 36.22 132 TYR A C 1
ATOM 1054 O O . TYR A 1 132 ? 11.75 17.281 -15.914 1 36.22 132 TYR A O 1
ATOM 1062 N N . HIS A 1 133 ? 9.719 17.75 -16.234 1 32.62 133 HIS A N 1
ATOM 1063 C CA . HIS A 1 133 ? 10.023 19.172 -16.422 1 32.62 133 HIS A CA 1
ATOM 1064 C C . HIS A 1 133 ? 10 19.906 -15.086 1 32.62 133 HIS A C 1
ATOM 1066 O O . HIS A 1 133 ? 8.984 19.906 -14.391 1 32.62 133 HIS A O 1
ATOM 1072 N N . PRO A 1 134 ? 11.102 20.109 -14.477 1 31.95 134 PRO A N 1
ATOM 1073 C CA . PRO A 1 134 ? 11.156 20.984 -13.297 1 31.95 134 PRO A CA 1
ATOM 1074 C C . PRO A 1 134 ? 10.266 22.219 -13.43 1 31.95 134 PRO A C 1
ATOM 1076 O O . PRO A 1 134 ? 10.125 22.766 -14.531 1 31.95 134 PRO A O 1
ATOM 1079 N N . LEU A 1 135 ? 9.227 22.297 -12.711 1 30.89 135 LEU A N 1
ATOM 1080 C CA . LEU A 1 135 ? 8.516 23.562 -12.734 1 30.89 135 LEU A CA 1
ATOM 1081 C C . LEU A 1 135 ? 9.492 24.734 -12.805 1 30.89 135 LEU A C 1
ATOM 1083 O O . LEU A 1 135 ? 10.391 24.844 -11.969 1 30.89 135 LEU A O 1
ATOM 1087 N N . GLU A 1 136 ? 9.828 25.203 -13.938 1 30.64 136 GLU A N 1
ATOM 1088 C CA . GLU A 1 136 ? 10.5 26.484 -14.062 1 30.64 136 GLU A CA 1
ATOM 1089 C C . GLU A 1 136 ? 9.812 27.562 -13.227 1 30.64 136 GLU A C 1
ATOM 1091 O O . GLU A 1 136 ? 8.633 27.859 -13.438 1 30.64 136 GLU A O 1
ATOM 1096 N N . LEU A 1 137 ? 10.133 27.625 -11.953 1 31.91 137 LEU A N 1
ATOM 1097 C CA . LEU A 1 137 ? 9.812 28.812 -11.172 1 31.91 137 LEU A CA 1
ATOM 1098 C C . LEU A 1 137 ? 10.078 30.078 -11.984 1 31.91 137 LEU A C 1
ATOM 1100 O O . LEU A 1 137 ? 11.203 30.312 -12.43 1 31.91 137 LEU A O 1
ATOM 1104 N N . SER A 1 138 ? 9.133 30.562 -12.781 1 28.91 138 SER A N 1
ATOM 1105 C CA . SER A 1 138 ? 9.227 31.891 -13.375 1 28.91 138 SER A CA 1
ATOM 1106 C C . SER A 1 138 ? 9.539 32.938 -12.32 1 28.91 138 SER A C 1
ATOM 1108 O O . SER A 1 138 ? 8.742 33.188 -11.406 1 28.91 138 SER A O 1
ATOM 1110 N N . SER A 1 139 ? 10.82 33.125 -12.055 1 31.31 139 SER A N 1
ATOM 1111 C CA . SER A 1 139 ? 11.367 34.312 -11.406 1 31.31 139 SER A CA 1
ATOM 1112 C C . SER A 1 139 ? 10.852 35.562 -12.062 1 31.31 139 SER A C 1
ATOM 1114 O O . SER A 1 139 ? 11.242 35.906 -13.18 1 31.31 139 SER A O 1
ATOM 1116 N N . HIS A 1 140 ? 9.562 35.844 -12.055 1 28.41 140 HIS A N 1
ATOM 1117 C CA . HIS A 1 140 ? 9.188 37.219 -12.406 1 28.41 140 HIS A CA 1
ATOM 1118 C C . HIS A 1 140 ? 9.953 38.219 -11.57 1 28.41 140 HIS A C 1
ATOM 1120 O O . HIS A 1 140 ? 9.883 38.188 -10.336 1 28.41 140 HIS A O 1
ATOM 1126 N N . SER A 1 141 ? 11.133 38.594 -12.062 1 28.95 141 SER A N 1
ATOM 1127 C CA . SER A 1 141 ? 11.922 39.781 -11.703 1 28.95 141 SER A CA 1
ATOM 1128 C C . SER A 1 141 ? 11.047 41 -11.586 1 28.95 141 SER A C 1
ATOM 1130 O O . SER A 1 141 ? 10.32 41.375 -12.516 1 28.95 141 SER A O 1
ATOM 1132 N N . LEU A 1 142 ? 10.492 41.344 -10.414 1 29.17 142 LEU A N 1
ATOM 1133 C CA . LEU A 1 142 ? 10.008 42.688 -10.102 1 29.17 142 LEU A CA 1
ATOM 1134 C C . LEU A 1 142 ? 11.023 43.75 -10.539 1 29.17 142 LEU A C 1
ATOM 1136 O O . LEU A 1 142 ? 12.148 43.781 -10.039 1 29.17 142 LEU A O 1
ATOM 1140 N N . GLY A 1 143 ? 11.156 44 -11.844 1 26.17 143 GLY A N 1
ATOM 1141 C CA . GLY A 1 143 ? 11.594 45.312 -12.203 1 26.17 143 GLY A CA 1
ATOM 1142 C C . GLY A 1 143 ? 10.641 46.406 -11.734 1 26.17 143 GLY A C 1
ATOM 1143 O O . GLY A 1 143 ? 9.461 46.156 -11.492 1 26.17 143 GLY A O 1
ATOM 1144 N N . MET B 1 1 ? -2.375 31.062 27.891 1 37.56 1 MET B N 1
ATOM 1145 C CA . MET B 1 1 ? -2.916 30.469 26.672 1 37.56 1 MET B CA 1
ATOM 1146 C C . MET B 1 1 ? -1.997 29.375 26.156 1 37.56 1 MET B C 1
ATOM 1148 O O . MET B 1 1 ? -0.86 29.641 25.766 1 37.56 1 MET B O 1
ATOM 1152 N N . GLU B 1 2 ? -1.966 28.219 26.719 1 40.5 2 GLU B N 1
ATOM 1153 C CA . GLU B 1 2 ? -1.03 27.141 26.406 1 40.5 2 GLU B CA 1
ATOM 1154 C C . GLU B 1 2 ? -0.981 26.859 24.906 1 40.5 2 GLU B C 1
ATOM 1156 O O . GLU B 1 2 ? -2.021 26.781 24.25 1 40.5 2 GLU B O 1
ATOM 1161 N N . GLU B 1 3 ? -0.111 27.484 24.172 1 43.28 3 GLU B N 1
ATOM 1162 C CA . GLU B 1 3 ? 0.097 27.203 22.75 1 43.28 3 GLU B CA 1
ATOM 1163 C C . GLU B 1 3 ? -0.062 25.703 22.453 1 43.28 3 GLU B C 1
ATOM 1165 O O . GLU B 1 3 ? 0.763 24.891 22.875 1 43.28 3 GLU B O 1
ATOM 1170 N N . HIS B 1 4 ? -1.195 25 22.641 1 47.19 4 HIS B N 1
ATOM 1171 C CA . HIS B 1 4 ? -1.428 23.625 22.203 1 47.19 4 HIS B CA 1
ATOM 1172 C C . HIS B 1 4 ? -0.774 23.359 20.844 1 47.19 4 HIS B C 1
ATOM 1174 O O . HIS B 1 4 ? -1.231 23.875 19.812 1 47.19 4 HIS B O 1
ATOM 1180 N N . THR B 1 5 ? 0.466 23.453 20.719 1 52.56 5 THR B N 1
ATOM 1181 C CA . THR B 1 5 ? 1.175 23.109 19.484 1 52.56 5 THR B CA 1
ATOM 1182 C C . THR B 1 5 ? 0.533 21.891 18.812 1 52.56 5 THR B C 1
ATOM 1184 O O . THR B 1 5 ? 0.552 20.797 19.375 1 52.56 5 THR B O 1
ATOM 1187 N N . VAL B 1 6 ? -0.632 21.953 18.25 1 58.81 6 VAL B N 1
ATOM 1188 C CA . VAL B 1 6 ? -1.339 20.922 17.516 1 58.81 6 VAL B CA 1
ATOM 1189 C C . VAL B 1 6 ? -0.363 20.188 16.594 1 58.81 6 VAL B C 1
ATOM 1191 O O . VAL B 1 6 ? 0.234 20.797 15.695 1 58.81 6 VAL B O 1
ATOM 1194 N N . GLY B 1 7 ? 0.319 19.078 17.016 1 81.19 7 GLY B N 1
ATOM 1195 C CA . GLY B 1 7 ? 1.232 18.328 16.172 1 81.19 7 GLY B CA 1
ATOM 1196 C C . GLY B 1 7 ? 0.533 17.297 15.305 1 81.19 7 GLY B C 1
ATOM 1197 O O . GLY B 1 7 ? -0.53 16.797 15.664 1 81.19 7 GLY B O 1
ATOM 1198 N N . TRP B 1 8 ? 0.818 17.266 14.086 1 89.88 8 TRP B N 1
ATOM 1199 C CA . TRP B 1 8 ? 0.295 16.297 13.117 1 89.88 8 TRP B CA 1
ATOM 1200 C C . TRP B 1 8 ? 0.484 14.867 13.617 1 89.88 8 TRP B C 1
ATOM 1202 O O . TRP B 1 8 ? 1.499 14.555 14.242 1 89.88 8 TRP B O 1
ATOM 1212 N N . ARG B 1 9 ? -0.572 14.039 13.461 1 93.75 9 ARG B N 1
ATOM 1213 C CA . ARG B 1 9 ? -0.545 12.625 13.812 1 93.75 9 ARG B CA 1
ATOM 1214 C C . ARG B 1 9 ? -0.881 11.75 12.617 1 93.75 9 ARG B C 1
ATOM 1216 O O . ARG B 1 9 ? -1.53 12.203 11.672 1 93.75 9 ARG B O 1
ATOM 1223 N N . VAL B 1 10 ? -0.332 10.57 12.695 1 96.69 10 VAL B N 1
ATOM 1224 C CA . VAL B 1 10 ? -0.775 9.547 11.75 1 96.69 10 VAL B CA 1
ATOM 1225 C C . VAL B 1 10 ? -1.881 8.703 12.375 1 96.69 10 VAL B C 1
ATOM 1227 O O . VAL B 1 10 ? -1.752 8.25 13.516 1 96.69 10 VAL B O 1
ATOM 1230 N N . ARG B 1 11 ? -2.99 8.586 11.68 1 97.25 11 ARG B N 1
ATOM 1231 C CA . ARG B 1 11 ? -4.09 7.695 12.039 1 97.25 11 ARG B CA 1
ATOM 1232 C C . ARG B 1 11 ? -4.43 6.75 10.898 1 97.25 11 ARG B C 1
ATOM 1234 O O . ARG B 1 11 ? -3.852 6.848 9.812 1 97.25 11 ARG B O 1
ATOM 1241 N N . ALA B 1 12 ? -5.273 5.746 11.211 1 97.94 12 ALA B N 1
ATOM 1242 C CA . ALA B 1 12 ? -5.566 4.766 10.164 1 97.94 12 ALA B CA 1
ATOM 1243 C C . ALA B 1 12 ? -7.051 4.406 10.148 1 97.94 12 ALA B C 1
ATOM 1245 O O . ALA B 1 12 ? -7.746 4.578 11.148 1 97.94 12 ALA B O 1
ATOM 1246 N N . ILE B 1 13 ? -7.508 3.984 9.008 1 97.75 13 ILE B N 1
ATOM 1247 C CA . ILE B 1 13 ? -8.859 3.484 8.781 1 97.75 13 ILE B CA 1
ATOM 1248 C C . ILE B 1 13 ? -8.805 2.037 8.297 1 97.75 13 ILE B C 1
ATOM 1250 O O . ILE B 1 13 ? -8.023 1.706 7.402 1 97.75 13 ILE B O 1
ATOM 1254 N N . ARG B 1 14 ? -9.594 1.233 8.922 1 98.19 14 ARG B N 1
ATOM 1255 C CA . ARG B 1 14 ? -9.773 -0.142 8.469 1 98.19 14 ARG B CA 1
ATOM 1256 C C . ARG B 1 14 ? -11 -0.269 7.57 1 98.19 14 ARG B C 1
ATOM 1258 O O . ARG B 1 14 ? -12 0.42 7.777 1 98.19 14 ARG B O 1
ATOM 1265 N N . GLY B 1 15 ? -10.914 -1.078 6.566 1 98.25 15 GLY B N 1
ATOM 1266 C CA . GLY B 1 15 ? -12.031 -1.495 5.742 1 98.25 15 GLY B CA 1
ATOM 1267 C C . GLY B 1 15 ? -12.023 -2.979 5.426 1 98.25 15 GLY B C 1
ATOM 1268 O O . GLY B 1 15 ? -10.961 -3.592 5.336 1 98.25 15 GLY B O 1
ATOM 1269 N N . ALA B 1 16 ? -13.227 -3.545 5.23 1 98.75 16 ALA B N 1
ATOM 1270 C CA . ALA B 1 16 ? -13.359 -4.93 4.785 1 98.75 16 ALA B CA 1
ATOM 1271 C C . ALA B 1 16 ? -14.672 -5.148 4.039 1 98.75 16 ALA B C 1
ATOM 1273 O O . ALA B 1 16 ? -15.695 -4.543 4.375 1 98.75 16 ALA B O 1
ATOM 1274 N N . THR B 1 17 ? -14.617 -6.004 3.082 1 98.81 17 THR B N 1
ATOM 1275 C CA . THR B 1 17 ? -15.781 -6.379 2.293 1 98.81 17 THR B CA 1
ATOM 1276 C C . THR B 1 17 ? -15.609 -7.77 1.689 1 98.81 17 THR B C 1
ATOM 1278 O O . THR B 1 17 ? -14.602 -8.438 1.938 1 98.81 17 THR B O 1
ATOM 1281 N N . THR B 1 18 ? -16.594 -8.25 0.993 1 98.88 18 THR B N 1
ATOM 1282 C CA . THR B 1 18 ? -16.5 -9.523 0.292 1 98.88 18 THR B CA 1
ATOM 1283 C C . THR B 1 18 ? -17.031 -9.398 -1.133 1 98.88 18 THR B C 1
ATOM 1285 O O . THR B 1 18 ? -18 -8.664 -1.379 1 98.88 18 THR B O 1
ATOM 1288 N N . ALA B 1 19 ? -16.391 -10.031 -2.018 1 98.81 19 ALA B N 1
ATOM 1289 C CA . ALA B 1 19 ? -16.906 -10.156 -3.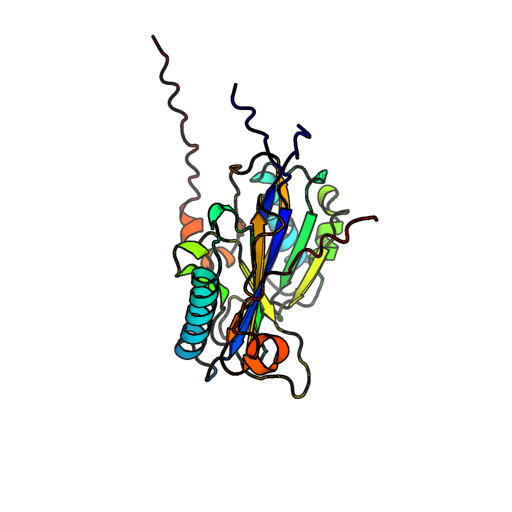375 1 98.81 19 ALA B CA 1
ATOM 1290 C C . ALA B 1 19 ? -17.922 -11.297 -3.475 1 98.81 19 ALA B C 1
ATOM 1292 O O . ALA B 1 19 ? -17.781 -12.312 -2.785 1 98.81 19 ALA B O 1
ATOM 1293 N N . THR B 1 20 ? -18.844 -11.219 -4.383 1 98.69 20 THR B N 1
ATOM 1294 C CA . THR B 1 20 ? -19.875 -12.242 -4.535 1 98.69 20 THR B CA 1
ATOM 1295 C C . THR B 1 20 ? -19.297 -13.484 -5.211 1 98.69 20 THR B C 1
ATOM 1297 O O . THR B 1 20 ? -19.797 -14.594 -5 1 98.69 20 THR B O 1
ATOM 1300 N N . GLU B 1 21 ? -18.359 -13.281 -6.082 1 98.81 21 GLU B N 1
ATOM 1301 C CA . GLU B 1 21 ? -17.641 -14.352 -6.785 1 98.81 21 GLU B CA 1
ATOM 1302 C C . GLU B 1 21 ? -16.25 -13.898 -7.215 1 98.81 21 GLU B C 1
ATOM 1304 O O . GLU B 1 21 ? -15.922 -12.719 -7.113 1 98.81 21 GLU B O 1
ATOM 1309 N N . ASN B 1 22 ? -15.453 -14.859 -7.684 1 98.69 22 ASN B N 1
ATOM 1310 C CA .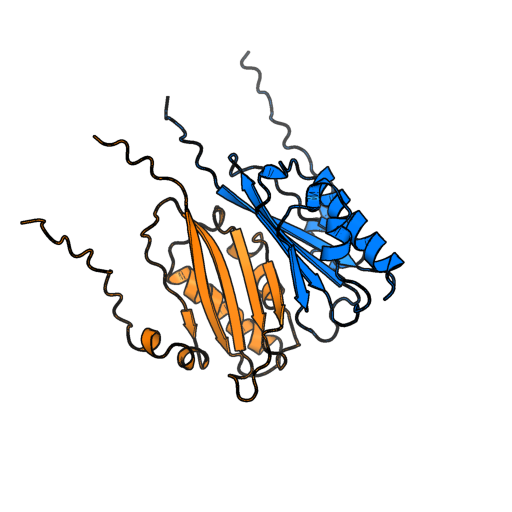 ASN B 1 22 ? -14.117 -14.555 -8.172 1 98.69 22 ASN B CA 1
ATOM 1311 C C . ASN B 1 22 ? -14.141 -14.117 -9.633 1 98.69 22 ASN B C 1
ATOM 1313 O O . ASN B 1 22 ? -13.719 -14.859 -10.516 1 98.69 22 ASN B O 1
ATOM 1317 N N . SER B 1 23 ? -14.586 -12.914 -9.859 1 98.75 23 SER B N 1
ATOM 1318 C CA . SER B 1 23 ? -14.617 -12.273 -11.172 1 98.75 23 SER B CA 1
ATOM 1319 C C . SER B 1 23 ? -14.25 -10.797 -11.07 1 98.75 23 SER B C 1
ATOM 1321 O O . SER B 1 23 ? -14.445 -10.172 -10.023 1 98.75 23 SER B O 1
ATOM 1323 N N . ILE B 1 24 ? -13.75 -10.234 -12.172 1 98.5 24 ILE B N 1
ATOM 1324 C CA . ILE B 1 24 ? -13.312 -8.844 -12.203 1 98.5 24 ILE B CA 1
ATOM 1325 C C . ILE B 1 24 ? -14.484 -7.926 -11.859 1 98.5 24 ILE B C 1
ATOM 1327 O O . ILE B 1 24 ? -14.375 -7.07 -10.977 1 98.5 24 ILE B O 1
ATOM 1331 N N . PRO B 1 25 ? -15.727 -8.125 -12.461 1 98.75 25 PRO B N 1
ATOM 1332 C CA . PRO B 1 25 ? -16.844 -7.227 -12.117 1 98.75 25 PRO B CA 1
ATOM 1333 C C . PRO B 1 25 ? -17.219 -7.301 -10.641 1 98.75 25 PRO B C 1
ATOM 1335 O O . PRO B 1 25 ? -17.5 -6.273 -10.023 1 98.75 25 PRO B O 1
ATOM 1338 N N . ALA B 1 26 ? -17.203 -8.477 -10.086 1 98.81 26 ALA B N 1
ATOM 1339 C CA . ALA B 1 26 ? -17.609 -8.641 -8.695 1 98.81 26 ALA B CA 1
ATOM 1340 C C . ALA B 1 26 ? -16.594 -8 -7.75 1 98.81 26 ALA B C 1
ATOM 1342 O O . ALA B 1 26 ? -16.969 -7.336 -6.781 1 98.81 26 ALA B O 1
ATOM 1343 N N . ILE B 1 27 ? -15.344 -8.211 -7.996 1 98.88 27 ILE B N 1
ATOM 1344 C CA . ILE B 1 27 ? -14.281 -7.637 -7.184 1 98.88 27 ILE B CA 1
ATOM 1345 C C . ILE B 1 27 ? -14.297 -6.117 -7.312 1 98.88 27 ILE B C 1
ATOM 1347 O O . ILE B 1 27 ? -14.203 -5.402 -6.312 1 98.88 27 ILE B O 1
ATOM 1351 N N . ARG B 1 28 ? -14.492 -5.688 -8.484 1 98.75 28 ARG B N 1
ATOM 1352 C CA . ARG B 1 28 ? -14.57 -4.254 -8.75 1 98.75 28 ARG B CA 1
ATOM 1353 C C . ARG B 1 28 ? -15.711 -3.613 -7.977 1 98.75 28 ARG B C 1
ATOM 1355 O O . ARG B 1 28 ? -15.531 -2.59 -7.316 1 98.75 28 ARG B O 1
ATOM 1362 N N . GLU B 1 29 ? -16.812 -4.215 -8.078 1 98.75 29 GLU B N 1
ATOM 1363 C CA . GLU B 1 29 ? -17.984 -3.697 -7.375 1 98.75 29 GLU B CA 1
ATOM 1364 C C . GLU B 1 29 ? -17.734 -3.609 -5.875 1 98.75 29 GLU B C 1
ATOM 1366 O O . GLU B 1 29 ? -18.031 -2.59 -5.25 1 98.75 29 GLU B O 1
ATOM 1371 N N . ALA B 1 30 ? -17.203 -4.605 -5.285 1 98.81 30 ALA B N 1
ATOM 1372 C CA . ALA B 1 30 ? -16.938 -4.66 -3.852 1 98.81 30 ALA B CA 1
ATOM 1373 C C . ALA B 1 30 ? -15.93 -3.59 -3.436 1 98.81 30 ALA B C 1
ATOM 1375 O O . ALA B 1 30 ? -16.125 -2.893 -2.438 1 98.81 30 ALA B O 1
ATOM 1376 N N . VAL B 1 31 ? -14.828 -3.445 -4.18 1 98.81 31 VAL B N 1
ATOM 1377 C CA . VAL B 1 31 ? -13.766 -2.502 -3.859 1 98.81 31 VAL B CA 1
ATOM 1378 C C . VAL B 1 31 ? -14.281 -1.072 -3.973 1 98.81 31 VAL B C 1
ATOM 1380 O O . VAL B 1 31 ? -14.062 -0.252 -3.078 1 98.81 31 VAL B O 1
ATOM 1383 N N . LEU B 1 32 ? -15.008 -0.762 -5.023 1 98.5 32 LEU B N 1
ATOM 1384 C CA . LEU B 1 32 ? -15.516 0.588 -5.234 1 98.5 32 LEU B CA 1
ATOM 1385 C C . LEU B 1 32 ? -16.547 0.952 -4.164 1 98.5 32 LEU B C 1
ATOM 1387 O O . LEU B 1 32 ? -16.562 2.084 -3.674 1 98.5 32 LEU B O 1
ATOM 1391 N N . GLU B 1 33 ? -17.375 0.013 -3.855 1 98.62 33 GLU B N 1
ATOM 1392 C CA . GLU B 1 33 ? -18.344 0.243 -2.775 1 98.62 33 GLU B CA 1
ATOM 1393 C C . GLU B 1 33 ? -17.625 0.534 -1.459 1 98.62 33 GLU B C 1
ATOM 1395 O O . GLU B 1 33 ? -18 1.462 -0.737 1 98.62 33 GLU B O 1
ATOM 1400 N N . LEU B 1 34 ? -16.625 -0.234 -1.117 1 98.5 34 LEU B N 1
ATOM 1401 C CA . LEU B 1 34 ? -15.867 -0.074 0.119 1 98.5 34 LEU B CA 1
ATOM 1402 C C . LEU B 1 34 ? -15.203 1.298 0.177 1 98.5 34 LEU B C 1
ATOM 1404 O O . LEU B 1 34 ? -15.367 2.031 1.154 1 98.5 34 LEU B O 1
ATOM 1408 N N . LEU B 1 35 ? -14.461 1.617 -0.871 1 98 35 LEU B N 1
ATOM 1409 C CA . LEU B 1 35 ? -13.766 2.9 -0.921 1 98 35 LEU B CA 1
ATOM 1410 C C . LEU B 1 35 ? -14.758 4.055 -0.876 1 98 35 LEU B C 1
ATOM 1412 O O . LEU B 1 35 ? -14.523 5.062 -0.203 1 98 35 LEU B O 1
ATOM 1416 N N . GLY B 1 36 ? -15.883 3.914 -1.594 1 97.19 36 GLY B N 1
ATOM 1417 C CA . GLY B 1 36 ? -16.922 4.93 -1.562 1 97.19 36 GLY B CA 1
ATOM 1418 C C . GLY B 1 36 ? -17.484 5.168 -0.171 1 97.19 36 GLY B C 1
ATOM 1419 O O . GLY B 1 36 ? -17.688 6.312 0.234 1 97.19 36 GLY B O 1
ATOM 1420 N N . GLU B 1 37 ? -17.75 4.102 0.544 1 97.31 37 GLU B N 1
ATOM 1421 C CA . GLU B 1 37 ? -18.281 4.199 1.905 1 97.31 37 GLU B CA 1
ATOM 1422 C C . GLU B 1 37 ? -17.281 4.891 2.828 1 97.31 37 GLU B C 1
ATOM 1424 O O . GLU B 1 37 ? -17.656 5.742 3.637 1 97.31 37 GLU B O 1
ATOM 1429 N N . ILE B 1 38 ? -16.031 4.543 2.727 1 96.94 38 ILE B N 1
ATOM 1430 C CA . ILE B 1 38 ? -14.977 5.137 3.547 1 96.94 38 ILE B CA 1
ATOM 1431 C C . ILE B 1 38 ? -14.875 6.629 3.254 1 96.94 38 ILE B C 1
ATOM 1433 O O . ILE B 1 38 ? -14.742 7.441 4.176 1 96.94 38 ILE B O 1
ATOM 1437 N N . GLU B 1 39 ? -14.938 7 1.991 1 95 39 GLU B N 1
ATOM 1438 C CA . GLU B 1 39 ? -14.891 8.406 1.589 1 95 39 GLU B CA 1
ATOM 1439 C C . GLU B 1 39 ? -16.078 9.18 2.145 1 95 39 GLU B C 1
ATOM 1441 O O . GLU B 1 39 ? -15.914 10.289 2.654 1 95 39 GLU B O 1
ATOM 1446 N N . ARG B 1 40 ? -17.188 8.578 2.074 1 94.81 40 ARG B N 1
ATOM 1447 C CA . ARG B 1 40 ? -18.438 9.242 2.463 1 94.81 40 ARG B CA 1
ATOM 1448 C C . ARG B 1 40 ? -18.484 9.461 3.971 1 94.81 40 ARG B C 1
ATOM 1450 O O . ARG B 1 40 ? -18.969 10.5 4.438 1 94.81 40 ARG B O 1
ATOM 1457 N N . ARG B 1 41 ? -17.969 8.539 4.707 1 95.69 41 ARG B N 1
ATOM 1458 C CA . ARG B 1 41 ? -18.172 8.547 6.152 1 95.69 41 ARG B CA 1
ATOM 1459 C C . ARG B 1 41 ? -17.016 9.219 6.875 1 95.69 41 ARG B C 1
ATOM 1461 O O . ARG B 1 41 ? -17.109 9.531 8.062 1 95.69 41 ARG B O 1
ATOM 1468 N N . ASN B 1 42 ? -15.938 9.344 6.07 1 95.06 42 ASN B N 1
ATOM 1469 C CA . ASN B 1 42 ? -14.773 9.992 6.68 1 95.06 42 ASN B CA 1
ATOM 1470 C C . ASN B 1 42 ? -14.438 11.312 5.988 1 95.06 42 ASN B C 1
ATOM 1472 O O . ASN B 1 42 ? -14.586 11.43 4.773 1 95.06 42 ASN B O 1
ATOM 1476 N N . ALA B 1 43 ? -14.18 12.359 6.684 1 87.88 43 ALA B N 1
ATOM 1477 C CA . ALA B 1 43 ? -13.711 13.625 6.121 1 87.88 43 ALA B CA 1
ATOM 1478 C C . ALA B 1 43 ? -12.219 13.57 5.812 1 87.88 43 ALA B C 1
ATOM 1480 O O . ALA B 1 43 ? -11.422 14.281 6.43 1 87.88 43 ALA B O 1
ATOM 1481 N N . LEU B 1 44 ? -11.891 12.859 4.789 1 91.19 44 LEU B N 1
ATOM 1482 C CA . LEU B 1 44 ? -10.477 12.656 4.469 1 91.19 44 LEU B CA 1
ATOM 1483 C C . LEU B 1 44 ? -9.977 13.75 3.535 1 91.19 44 LEU B C 1
ATOM 1485 O O . LEU B 1 44 ? -10.633 14.086 2.549 1 91.19 44 LEU B O 1
ATOM 1489 N N . ASP B 1 45 ? -8.953 14.359 3.908 1 93.44 45 ASP B N 1
ATOM 1490 C CA . ASP B 1 45 ? -8.133 15.117 2.967 1 93.44 45 ASP B CA 1
ATOM 1491 C C . ASP B 1 45 ? -7.188 14.195 2.201 1 93.44 45 ASP B C 1
ATOM 1493 O O . ASP B 1 45 ? -6.18 13.742 2.746 1 93.44 45 ASP B O 1
ATOM 1497 N N . PHE B 1 46 ? -7.43 13.961 0.937 1 94.5 46 PHE B N 1
ATOM 1498 C CA . PHE B 1 46 ? -6.715 12.938 0.177 1 94.5 46 PHE B CA 1
ATOM 1499 C C . PHE B 1 46 ? -5.266 13.352 -0.046 1 94.5 46 PHE B C 1
ATOM 1501 O O . PHE B 1 46 ? -4.41 12.508 -0.33 1 94.5 46 PHE B O 1
ATOM 1508 N N . SER B 1 47 ? -4.965 14.656 0.038 1 94.06 47 SER B N 1
ATOM 1509 C CA . SER B 1 47 ? -3.574 15.094 -0.048 1 94.06 47 SER B CA 1
ATOM 1510 C C . SER B 1 47 ? -2.781 14.664 1.18 1 94.06 47 SER B C 1
ATOM 1512 O O . SER B 1 47 ? -1.549 14.703 1.175 1 94.06 47 SER B O 1
ATOM 1514 N N . GLU B 1 48 ? -3.523 14.195 2.203 1 95.44 48 GLU B N 1
ATOM 1515 C CA . GLU B 1 48 ? -2.881 13.781 3.447 1 95.44 48 GLU B CA 1
ATOM 1516 C C . GLU B 1 48 ? -2.936 12.266 3.619 1 95.44 48 GLU B C 1
ATOM 1518 O O . GLU B 1 48 ? -2.471 11.734 4.629 1 95.44 48 GLU B O 1
ATOM 1523 N N . VAL B 1 49 ? -3.533 11.555 2.658 1 97.38 49 VAL B N 1
ATOM 1524 C CA . VAL B 1 49 ? -3.496 10.094 2.695 1 97.38 49 VAL B CA 1
ATOM 1525 C C . VAL B 1 49 ? -2.092 9.609 2.352 1 97.38 49 VAL B C 1
ATOM 1527 O O . VAL B 1 49 ? -1.495 10.055 1.368 1 97.38 49 VAL B O 1
ATOM 1530 N N . ILE B 1 50 ? -1.598 8.734 3.148 1 97.88 50 ILE B N 1
ATOM 1531 C CA . ILE B 1 50 ? -0.212 8.289 3.049 1 97.88 50 ILE B CA 1
ATOM 1532 C C . ILE B 1 50 ? -0.129 7.055 2.158 1 97.88 50 ILE B C 1
ATOM 1534 O O . ILE B 1 50 ? 0.721 6.977 1.268 1 97.88 50 ILE B O 1
ATOM 1538 N N . SER B 1 51 ? -1.021 6.078 2.443 1 98.62 51 SER B N 1
ATOM 1539 C CA . SER B 1 51 ? -0.974 4.805 1.729 1 98.62 51 SER B CA 1
ATOM 1540 C C . SER B 1 51 ? -2.219 3.971 2.004 1 98.62 51 SER B C 1
ATOM 1542 O O . SER B 1 51 ? -2.959 4.242 2.951 1 98.62 51 SER B O 1
ATOM 1544 N N . VAL B 1 52 ? -2.428 3.033 1.116 1 98.69 52 VAL B N 1
ATOM 1545 C CA . VAL B 1 52 ? -3.406 1.972 1.328 1 98.69 52 VAL B CA 1
ATOM 1546 C C . VAL B 1 52 ? -2.754 0.611 1.088 1 98.69 52 VAL B C 1
ATOM 1548 O O . VAL B 1 52 ? -2.082 0.409 0.075 1 98.69 52 VAL B O 1
ATOM 1551 N N . THR B 1 53 ? -2.926 -0.3 2.012 1 98.75 53 THR B N 1
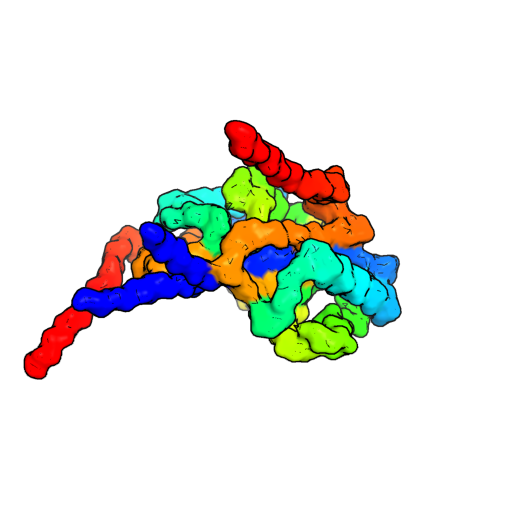ATOM 1552 C CA . THR B 1 53 ? -2.596 -1.705 1.807 1 98.75 53 THR B CA 1
ATOM 1553 C C . THR B 1 53 ? -3.861 -2.557 1.757 1 98.75 53 THR B C 1
ATOM 1555 O O . THR B 1 53 ? -4.688 -2.502 2.668 1 98.75 53 THR B O 1
ATOM 1558 N N . PHE B 1 54 ? -3.996 -3.254 0.661 1 98.81 54 PHE B N 1
ATOM 1559 C CA . PHE B 1 54 ? -5.082 -4.223 0.542 1 98.81 54 PHE B CA 1
ATOM 1560 C C . PHE B 1 54 ? -4.594 -5.629 0.86 1 98.81 54 PHE B C 1
ATOM 1562 O O . PHE B 1 54 ? -3.496 -6.016 0.451 1 98.81 54 PHE B O 1
ATOM 1569 N N . SER B 1 55 ? -5.344 -6.375 1.576 1 98.81 55 SER B N 1
ATOM 1570 C CA . SER B 1 55 ? -5.129 -7.812 1.728 1 98.81 55 SER B CA 1
ATOM 1571 C C . SER B 1 55 ? -6.328 -8.609 1.219 1 98.81 55 SER B C 1
ATOM 1573 O O . SER B 1 55 ? -7.477 -8.203 1.414 1 98.81 55 SER B O 1
ATOM 1575 N N . VAL B 1 56 ? -6.094 -9.641 0.532 1 98.75 56 VAL B N 1
ATOM 1576 C CA . VAL B 1 56 ? -7.148 -10.367 -0.171 1 98.75 56 VAL B CA 1
ATOM 1577 C C . VAL B 1 56 ? -6.996 -11.867 0.073 1 98.75 56 VAL B C 1
ATOM 1579 O O . VAL B 1 56 ? -5.879 -12.391 0.049 1 98.75 56 VAL B O 1
ATOM 1582 N N . THR B 1 57 ? -8.062 -12.539 0.326 1 98.62 57 THR B N 1
ATOM 1583 C CA . THR B 1 57 ? -8.016 -13.992 0.489 1 98.62 57 THR B CA 1
ATOM 1584 C C . THR B 1 57 ? -7.637 -14.672 -0.822 1 98.62 57 THR B C 1
ATOM 1586 O O . THR B 1 57 ? -7.883 -14.133 -1.902 1 98.62 57 THR B O 1
ATOM 1589 N N . ARG B 1 58 ? -7.078 -15.781 -0.725 1 97.75 58 ARG B N 1
ATOM 1590 C CA . ARG B 1 58 ? -6.41 -16.438 -1.841 1 97.75 58 ARG B CA 1
ATOM 1591 C C . ARG B 1 58 ? -7.418 -16.938 -2.875 1 97.75 58 ARG B C 1
ATOM 1593 O O . ARG B 1 58 ? -7.039 -17.312 -3.988 1 97.75 58 ARG B O 1
ATOM 1600 N N . ASP B 1 59 ? -8.703 -16.969 -2.559 1 98.44 59 ASP B N 1
ATOM 1601 C CA . ASP B 1 59 ? -9.734 -17.438 -3.479 1 98.44 59 ASP B CA 1
ATOM 1602 C C . ASP B 1 59 ? -10.164 -16.344 -4.441 1 98.44 59 ASP B C 1
ATOM 1604 O O . ASP B 1 59 ? -11.008 -16.562 -5.309 1 98.44 59 ASP B O 1
ATOM 1608 N N . LEU B 1 60 ? -9.656 -15.172 -4.32 1 98.75 60 LEU B N 1
ATOM 1609 C CA . LEU B 1 60 ? -9.789 -14.086 -5.285 1 98.75 60 LEU B CA 1
ATOM 1610 C C . LEU B 1 60 ? -8.469 -13.828 -6 1 98.75 60 LEU B C 1
ATOM 1612 O O . LEU B 1 60 ? -7.488 -13.422 -5.375 1 98.75 60 LEU B O 1
ATOM 1616 N N . ASP B 1 61 ? -8.461 -14.023 -7.324 1 98.62 61 ASP B N 1
ATOM 1617 C CA . ASP B 1 61 ? -7.176 -13.93 -8.016 1 98.62 61 ASP B CA 1
ATOM 1618 C C . ASP B 1 61 ? -7.352 -13.352 -9.422 1 98.62 61 ASP B C 1
ATOM 1620 O O . ASP B 1 61 ? -6.578 -13.672 -10.328 1 98.62 61 ASP B O 1
ATOM 1624 N N . GLN B 1 62 ? -8.359 -12.484 -9.594 1 98.62 62 GLN B N 1
ATOM 1625 C CA . GLN B 1 62 ? -8.664 -12.055 -10.953 1 98.62 62 GLN B CA 1
ATOM 1626 C C . GLN B 1 62 ? -8.18 -10.625 -11.203 1 98.62 62 GLN B C 1
ATOM 1628 O O . GLN B 1 62 ? -7.945 -10.234 -12.344 1 98.62 62 GLN B O 1
ATOM 1633 N N . ILE B 1 63 ? -8.047 -9.844 -10.148 1 98.38 63 ILE B N 1
ATOM 1634 C CA . ILE B 1 63 ? -7.617 -8.461 -10.312 1 98.38 63 ILE B CA 1
ATOM 1635 C C . ILE B 1 63 ? -7.145 -7.91 -8.969 1 98.38 63 ILE B C 1
ATOM 1637 O O . ILE B 1 63 ? -7.613 -8.336 -7.914 1 98.38 63 ILE B O 1
ATOM 1641 N N . PHE B 1 64 ? -6.211 -6.988 -9.023 1 98.31 64 PHE B N 1
ATOM 1642 C CA . PHE B 1 64 ? -5.727 -6.316 -7.824 1 98.31 64 PHE B CA 1
ATOM 1643 C C . PHE B 1 64 ? -6.699 -5.223 -7.387 1 98.31 64 PHE B C 1
ATOM 1645 O O . PHE B 1 64 ? -7.051 -4.348 -8.18 1 98.31 64 PHE B O 1
ATOM 1652 N N . PRO B 1 65 ? -7.109 -5.219 -6.117 1 98.75 65 PRO B N 1
ATOM 1653 C CA . PRO B 1 65 ? -7.887 -4.082 -5.617 1 98.75 65 PRO B CA 1
ATOM 1654 C C . PRO B 1 65 ? -7.207 -2.738 -5.887 1 98.75 65 PRO B C 1
ATOM 1656 O O . PRO B 1 65 ? -7.887 -1.745 -6.16 1 98.75 65 PRO B O 1
ATOM 1659 N N . ALA B 1 66 ? -5.891 -2.664 -5.82 1 98 66 ALA B N 1
ATOM 1660 C CA . ALA B 1 66 ? -5.145 -1.432 -6.059 1 98 66 ALA B CA 1
ATOM 1661 C C . ALA B 1 66 ? -5.391 -0.909 -7.473 1 98 66 ALA B C 1
ATOM 1663 O O . ALA B 1 66 ? -5.496 0.302 -7.684 1 98 66 ALA B O 1
ATOM 1664 N N . ALA B 1 67 ? -5.434 -1.776 -8.461 1 96.44 67 ALA B N 1
ATOM 1665 C CA . ALA B 1 67 ? -5.711 -1.363 -9.836 1 96.44 67 ALA B CA 1
ATOM 1666 C C . ALA B 1 67 ? -7.09 -0.725 -9.945 1 96.44 67 ALA B C 1
ATOM 1668 O O . ALA B 1 67 ? -7.266 0.265 -10.664 1 96.44 67 ALA B O 1
ATOM 1669 N N . ILE B 1 68 ? -8.039 -1.283 -9.289 1 97.75 68 ILE B N 1
ATOM 1670 C CA . ILE B 1 68 ? -9.391 -0.746 -9.281 1 97.75 68 ILE B CA 1
ATOM 1671 C C . ILE B 1 68 ? -9.406 0.619 -8.602 1 97.75 68 ILE B C 1
ATOM 1673 O O . ILE B 1 68 ? -10.016 1.567 -9.102 1 97.75 68 ILE B O 1
ATOM 1677 N N . ALA B 1 69 ? -8.758 0.68 -7.422 1 97.69 69 ALA B N 1
ATOM 1678 C CA . ALA B 1 69 ? -8.695 1.937 -6.68 1 97.69 69 ALA B CA 1
ATOM 1679 C C . ALA B 1 69 ? -8.117 3.057 -7.543 1 97.69 69 ALA B C 1
ATOM 1681 O O . ALA B 1 69 ? -8.57 4.199 -7.465 1 97.69 69 ALA B O 1
ATOM 1682 N N . ARG B 1 70 ? -7.141 2.775 -8.414 1 95.19 70 ARG B N 1
ATOM 1683 C CA . ARG B 1 70 ? -6.453 3.771 -9.227 1 95.19 70 ARG B CA 1
ATOM 1684 C C . ARG B 1 70 ? -7.387 4.348 -10.289 1 95.19 70 ARG B C 1
ATOM 1686 O O . ARG B 1 70 ? -7.086 5.383 -10.891 1 95.19 70 ARG B O 1
ATOM 1693 N N . GLU B 1 71 ? -8.477 3.701 -10.492 1 93.31 71 GLU B N 1
ATOM 1694 C CA . GLU B 1 71 ? -9.469 4.234 -11.422 1 93.31 71 GLU B CA 1
ATOM 1695 C C . GLU B 1 71 ? -10.234 5.402 -10.797 1 93.31 71 GLU B C 1
ATOM 1697 O O . GLU B 1 71 ? -10.898 6.164 -11.508 1 93.31 71 GLU B O 1
ATOM 1702 N N . CYS B 1 72 ? -10.156 5.465 -9.508 1 93.31 72 CYS B N 1
ATOM 1703 C CA . CYS B 1 72 ? -10.805 6.547 -8.773 1 93.31 72 CYS B CA 1
ATOM 1704 C C . CYS B 1 72 ? -9.891 7.758 -8.656 1 93.31 72 CYS B C 1
ATOM 1706 O O . CYS B 1 72 ? -8.766 7.645 -8.172 1 93.31 72 CYS B O 1
ATOM 1708 N N . PRO B 1 73 ? -10.336 8.914 -8.992 1 90 73 PRO B N 1
ATOM 1709 C CA . PRO B 1 73 ? -9.484 10.102 -9.039 1 90 73 PRO B CA 1
ATOM 1710 C C . PRO B 1 73 ? -8.797 10.391 -7.703 1 90 73 PRO B C 1
ATOM 1712 O O . PRO B 1 73 ? -7.602 10.711 -7.672 1 90 73 PRO B O 1
ATOM 1715 N N . HIS B 1 74 ? -9.492 10.18 -6.594 1 91.75 74 HIS B N 1
ATOM 1716 C CA . HIS B 1 74 ? -8.938 10.531 -5.289 1 91.75 74 HIS B CA 1
ATOM 1717 C C . HIS B 1 74 ? -7.879 9.531 -4.855 1 91.75 74 HIS B C 1
ATOM 1719 O O . HIS B 1 74 ? -6.977 9.867 -4.086 1 91.75 74 HIS B O 1
ATOM 1725 N N . TRP B 1 75 ? -8 8.352 -5.406 1 93.12 75 TRP B N 1
ATOM 1726 C CA . TRP B 1 75 ? -7.125 7.281 -4.945 1 93.12 75 TRP B 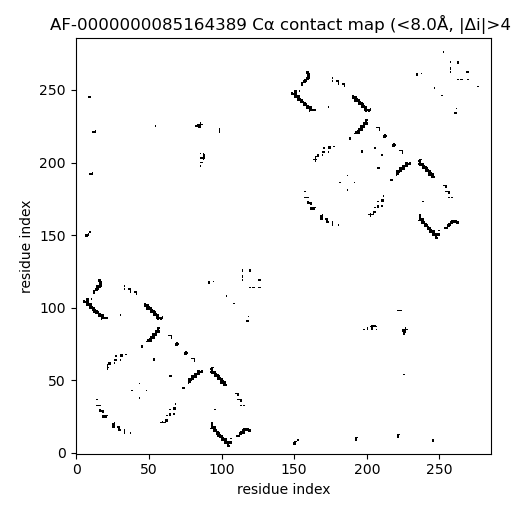CA 1
ATOM 1727 C C . TRP B 1 75 ? -5.977 7.055 -5.918 1 93.12 75 TRP B C 1
ATOM 1729 O O . TRP B 1 75 ? -4.992 6.391 -5.586 1 93.12 75 TRP B O 1
ATOM 1739 N N . ARG B 1 76 ? -6.02 7.668 -7.031 1 91.69 76 ARG B N 1
ATOM 1740 C CA . ARG B 1 76 ? -5.125 7.395 -8.156 1 91.69 76 ARG B CA 1
ATOM 1741 C C . ARG B 1 76 ? -3.67 7.629 -7.766 1 91.69 76 ARG B C 1
ATOM 1743 O O . ARG B 1 76 ? -2.785 6.871 -8.172 1 91.69 76 ARG B O 1
ATOM 1750 N N . ASN B 1 77 ? -3.395 8.586 -6.977 1 91.25 77 ASN B N 1
ATOM 1751 C CA . ASN B 1 77 ? -2.016 8.977 -6.711 1 91.25 77 ASN B CA 1
ATOM 1752 C C . ASN B 1 77 ? -1.557 8.516 -5.328 1 91.25 77 ASN B C 1
ATOM 1754 O O . ASN B 1 77 ? -0.452 8.852 -4.895 1 91.25 77 ASN B O 1
ATOM 1758 N N . VAL B 1 78 ? -2.383 7.855 -4.68 1 96.31 78 VAL B N 1
ATOM 1759 C CA . VAL B 1 78 ? -2.033 7.312 -3.369 1 96.31 78 VAL B CA 1
ATOM 1760 C C . VAL B 1 78 ? -1.163 6.07 -3.539 1 96.31 78 VAL B C 1
ATOM 1762 O O . VAL B 1 78 ? -1.439 5.223 -4.395 1 96.31 78 VAL B O 1
ATOM 1765 N N . PRO B 1 79 ? -0.048 5.953 -2.812 1 97.94 79 PRO B N 1
ATOM 1766 C CA . PRO B 1 79 ? 0.695 4.688 -2.801 1 97.94 79 PRO B CA 1
ATOM 1767 C C . PRO B 1 79 ? -0.155 3.508 -2.338 1 97.94 79 PRO B C 1
ATOM 1769 O O . PRO B 1 79 ? -0.727 3.547 -1.245 1 97.94 79 PRO B O 1
ATOM 1772 N N . LEU B 1 80 ? -0.198 2.479 -3.148 1 98.31 80 LEU B N 1
ATOM 1773 C CA . LEU B 1 80 ? -1.021 1.308 -2.859 1 98.31 80 LEU B CA 1
ATOM 1774 C C . LEU B 1 80 ? -0.182 0.034 -2.889 1 98.31 80 LEU B C 1
ATOM 1776 O O . LEU B 1 80 ? 0.786 -0.061 -3.646 1 98.31 80 LEU B O 1
ATOM 1780 N N . LEU B 1 81 ? -0.554 -0.939 -2.098 1 98.5 81 LEU B N 1
ATOM 1781 C CA . LEU B 1 81 ? 0.084 -2.25 -2.059 1 98.5 81 LEU B CA 1
ATOM 1782 C C . LEU B 1 81 ? -0.952 -3.355 -1.878 1 98.5 81 LEU B C 1
ATOM 1784 O O . LEU B 1 81 ? -1.87 -3.223 -1.065 1 98.5 81 LEU B O 1
ATOM 1788 N N . ASP B 1 82 ? -0.85 -4.383 -2.67 1 98.38 82 ASP B N 1
ATOM 1789 C CA . ASP B 1 82 ? -1.691 -5.57 -2.539 1 98.38 82 ASP B CA 1
ATOM 1790 C C . ASP B 1 82 ? -0.91 -6.734 -1.937 1 98.38 82 ASP B C 1
ATOM 1792 O O . ASP B 1 82 ? 0.144 -7.113 -2.451 1 98.38 82 ASP B O 1
ATOM 1796 N N . VAL B 1 83 ? -1.458 -7.328 -0.907 1 98.5 83 VAL B N 1
ATOM 1797 C CA . VAL B 1 83 ? -0.831 -8.5 -0.31 1 98.5 83 VAL B CA 1
ATOM 1798 C C . VAL B 1 83 ? -1.856 -9.625 -0.177 1 98.5 83 VAL B C 1
ATOM 1800 O O . VAL B 1 83 ? -3.062 -9.383 -0.251 1 98.5 83 VAL B O 1
ATOM 1803 N N . GLN B 1 84 ? -1.288 -10.875 -0.051 1 98.38 84 GLN B N 1
ATOM 1804 C CA . GLN B 1 84 ? -2.172 -12 0.211 1 98.38 84 GLN B CA 1
ATOM 1805 C C . GLN B 1 84 ? -2.576 -12.055 1.682 1 98.38 84 GLN B C 1
ATOM 1807 O O . GLN B 1 84 ? -1.718 -12.047 2.566 1 98.38 84 GLN B O 1
ATOM 1812 N N . GLN B 1 85 ? -3.852 -12.164 1.922 1 97.5 85 GLN B N 1
ATOM 1813 C CA . GLN B 1 85 ? -4.293 -12.367 3.297 1 97.5 85 GLN B CA 1
ATOM 1814 C C . GLN B 1 85 ? -3.84 -13.727 3.822 1 97.5 85 GLN B C 1
ATOM 1816 O O . GLN B 1 85 ? -3.922 -14.734 3.113 1 97.5 85 GLN B O 1
ATOM 1821 N N . MET B 1 86 ? -3.375 -13.648 5.023 1 96.5 86 MET B N 1
ATOM 1822 C CA . MET B 1 86 ? -3.033 -14.93 5.648 1 96.5 86 MET B CA 1
ATOM 1823 C C . MET B 1 86 ? -4.188 -15.914 5.527 1 96.5 86 MET B C 1
ATOM 1825 O O . MET B 1 86 ? -5.352 -15.531 5.645 1 96.5 86 MET B O 1
ATOM 1829 N N . HIS B 1 87 ? -3.836 -17.172 5.293 1 96.38 87 HIS B N 1
ATOM 1830 C CA . HIS B 1 87 ? -4.871 -18.188 5.176 1 96.38 87 HIS B CA 1
ATOM 1831 C C . HIS B 1 87 ? -5.223 -18.781 6.535 1 96.38 87 HIS B C 1
ATOM 1833 O O . HIS B 1 87 ? -4.332 -19.156 7.305 1 96.38 87 HIS B O 1
ATOM 1839 N N . VAL B 1 88 ? -6.434 -18.812 6.922 1 96.25 88 VAL B N 1
ATOM 1840 C CA . VAL B 1 88 ? -6.977 -19.5 8.086 1 96.25 88 VAL B CA 1
ATOM 1841 C C . VAL B 1 88 ? -8.102 -20.438 7.652 1 96.25 88 VAL B C 1
ATOM 1843 O O . VAL B 1 88 ? -9.062 -20 7.012 1 96.25 88 VAL B O 1
ATOM 1846 N N . GLU B 1 89 ? -7.91 -21.688 8 1 96.81 89 GLU B N 1
ATOM 1847 C CA . GLU B 1 89 ? -8.961 -22.641 7.676 1 96.81 89 GLU B CA 1
ATOM 1848 C C . GLU B 1 89 ? -10.305 -22.203 8.234 1 96.81 89 GLU B C 1
ATOM 1850 O O . GLU B 1 89 ? -10.406 -21.844 9.414 1 96.81 89 GLU B O 1
ATOM 1855 N N . GLY B 1 90 ? -11.273 -22.172 7.355 1 96.12 90 GLY B N 1
ATOM 1856 C CA . GLY B 1 90 ? -12.609 -21.797 7.793 1 96.12 90 GLY B CA 1
ATOM 1857 C C . GLY B 1 90 ? -12.812 -20.297 7.848 1 96.12 90 GLY B C 1
ATOM 1858 O O . GLY B 1 90 ? -13.883 -19.828 8.25 1 96.12 90 GLY B O 1
ATOM 1859 N N . GLY B 1 91 ? -11.883 -19.547 7.488 1 96.25 91 GLY B N 1
ATOM 1860 C CA . GLY B 1 91 ? -12.008 -18.109 7.488 1 96.25 91 GLY B CA 1
ATOM 1861 C C . GLY B 1 91 ? -13 -17.594 6.465 1 96.25 91 GLY B C 1
ATOM 1862 O O . GLY B 1 91 ? -13.43 -18.344 5.578 1 96.25 91 GLY B O 1
ATOM 1863 N N . LEU B 1 92 ? -13.43 -16.297 6.559 1 96.75 92 LEU B N 1
ATOM 1864 C CA . LEU B 1 92 ? -14.391 -15.664 5.664 1 96.75 92 LEU B CA 1
ATOM 1865 C C . LEU B 1 92 ? -13.875 -15.664 4.23 1 96.75 92 LEU B C 1
ATOM 1867 O O . LEU B 1 92 ? -12.812 -15.109 3.951 1 96.75 92 LEU B O 1
ATOM 1871 N N . PRO B 1 93 ? -14.539 -16.328 3.283 1 98 93 PRO B N 1
ATOM 1872 C CA . PRO B 1 93 ? -14.062 -16.406 1.898 1 98 93 PRO B CA 1
ATOM 1873 C C . PRO B 1 93 ? -14.297 -15.102 1.128 1 98 93 PRO B C 1
ATOM 1875 O O . PRO B 1 93 ? -15.148 -14.297 1.513 1 98 93 PRO B O 1
ATOM 1878 N N . ARG B 1 94 ? -13.492 -14.93 0.041 1 98.75 94 ARG B N 1
ATOM 1879 C CA . ARG B 1 94 ? -13.633 -13.844 -0.923 1 98.75 94 ARG B CA 1
ATOM 1880 C C . ARG B 1 94 ? -13.633 -12.484 -0.225 1 98.75 94 ARG B C 1
ATOM 1882 O O . ARG B 1 94 ? -14.461 -11.625 -0.534 1 98.75 94 ARG B O 1
ATOM 1889 N N . CYS B 1 95 ? -12.797 -12.398 0.682 1 98.81 95 CYS B N 1
ATOM 1890 C CA . CYS B 1 95 ? -12.719 -11.219 1.529 1 98.81 95 CYS B CA 1
ATOM 1891 C C . CYS B 1 95 ? -11.594 -10.289 1.074 1 98.81 95 CYS B C 1
ATOM 1893 O O . CYS B 1 95 ? -10.5 -10.75 0.748 1 98.81 95 CYS B O 1
ATOM 1895 N N . ILE B 1 96 ? -11.836 -9.031 1.049 1 98.88 96 ILE B N 1
ATOM 1896 C CA . ILE B 1 96 ? -10.914 -7.945 0.738 1 98.88 96 ILE B CA 1
ATOM 1897 C C . ILE B 1 96 ? -10.844 -6.973 1.913 1 98.88 96 ILE B C 1
ATOM 1899 O O . ILE B 1 96 ? -11.875 -6.508 2.402 1 98.88 96 ILE B O 1
ATOM 1903 N N . ARG B 1 97 ? -9.68 -6.707 2.381 1 98.75 97 ARG B N 1
ATOM 1904 C CA . ARG B 1 97 ? -9.461 -5.762 3.475 1 98.75 97 ARG B CA 1
ATOM 1905 C C . ARG B 1 97 ? -8.531 -4.633 3.045 1 98.75 97 ARG B C 1
ATOM 1907 O O . ARG B 1 97 ? -7.816 -4.758 2.049 1 98.75 97 ARG B O 1
ATOM 1914 N N . CYS B 1 98 ? -8.641 -3.57 3.779 1 98.69 98 CYS B N 1
ATOM 1915 C CA . CYS B 1 98 ? -7.672 -2.51 3.533 1 98.69 98 CYS B CA 1
ATOM 1916 C C . CYS B 1 98 ? -7.336 -1.77 4.82 1 98.69 98 CYS B C 1
ATOM 1918 O O . CYS B 1 98 ? -8.109 -1.797 5.777 1 98.69 98 CYS B O 1
ATOM 1920 N N . LEU B 1 99 ? -6.195 -1.278 4.891 1 98.69 99 LEU B N 1
ATOM 1921 C CA . LEU B 1 99 ? -5.668 -0.368 5.902 1 98.69 99 LEU B CA 1
ATOM 1922 C C . LEU B 1 99 ? -5.191 0.933 5.266 1 98.69 99 LEU B C 1
ATOM 1924 O O . LEU B 1 99 ? -4.32 0.919 4.395 1 98.69 99 LEU B O 1
ATOM 1928 N N . ILE B 1 100 ? -5.781 2.027 5.641 1 98.56 100 ILE B N 1
ATOM 1929 C CA . ILE B 1 100 ? -5.504 3.344 5.074 1 98.56 100 ILE B CA 1
ATOM 1930 C C . ILE B 1 100 ? -4.832 4.223 6.125 1 98.56 100 ILE B C 1
ATOM 1932 O O . ILE B 1 100 ? -5.398 4.469 7.191 1 98.56 100 ILE B O 1
ATOM 1936 N N . TYR B 1 101 ? -3.635 4.723 5.84 1 98.44 101 TYR B N 1
ATOM 1937 C CA . TYR B 1 101 ? -2.926 5.648 6.719 1 98.44 101 TYR B CA 1
ATOM 1938 C C . TYR B 1 101 ? -3.062 7.082 6.223 1 98.44 101 TYR B C 1
ATOM 1940 O O . TYR B 1 101 ? -2.99 7.34 5.02 1 98.44 101 TYR B O 1
ATOM 1948 N N . PHE B 1 102 ? -3.262 8.008 7.152 1 97.44 102 PHE B N 1
ATOM 1949 C CA . PHE B 1 102 ? -3.365 9.414 6.77 1 97.44 102 PHE B CA 1
ATOM 1950 C C . PHE B 1 102 ? -2.855 10.32 7.883 1 97.44 102 PHE B C 1
ATOM 1952 O O . PHE B 1 102 ? -2.883 9.945 9.055 1 97.44 102 PHE B O 1
ATOM 1959 N N . ASN B 1 103 ? -2.357 11.5 7.488 1 96.5 103 ASN B N 1
ATOM 1960 C CA . ASN B 1 103 ? -2.008 12.555 8.438 1 96.5 103 ASN B CA 1
ATOM 1961 C C . ASN B 1 103 ? -3.232 13.359 8.852 1 96.5 103 ASN B C 1
ATOM 1963 O O . ASN B 1 103 ? -4.102 13.648 8.031 1 96.5 103 ASN B O 1
ATOM 1967 N N . THR B 1 104 ? -3.252 13.695 10.125 1 94.5 104 THR B N 1
ATOM 1968 C CA . THR B 1 104 ? -4.324 14.578 10.578 1 94.5 104 THR B CA 1
ATOM 1969 C C . THR B 1 104 ? -3.822 15.539 11.656 1 94.5 104 THR B C 1
ATOM 1971 O O . THR B 1 104 ? -3.061 15.141 12.539 1 94.5 104 THR B O 1
ATOM 1974 N N . PRO B 1 105 ? -4.23 16.797 11.555 1 91.06 105 PRO B N 1
ATOM 1975 C CA . PRO B 1 105 ? -3.918 17.75 12.617 1 91.06 105 PRO B CA 1
ATOM 1976 C C . PRO B 1 105 ? -4.859 17.625 13.82 1 91.06 105 PRO B C 1
ATOM 1978 O O . PRO B 1 105 ? -4.645 18.281 14.844 1 91.06 105 PRO B O 1
ATOM 1981 N N . ASN B 1 106 ? -5.898 16.797 13.641 1 89.62 106 ASN B N 1
ATOM 1982 C CA . ASN B 1 106 ? -6.879 16.562 14.688 1 89.62 106 ASN B CA 1
ATOM 1983 C C . ASN B 1 106 ? -6.785 15.133 15.227 1 89.62 106 ASN B C 1
ATOM 1985 O O . ASN B 1 106 ? -7.41 14.219 14.68 1 89.62 106 ASN B O 1
ATOM 1989 N N . PRO B 1 107 ? -6.082 14.977 16.234 1 83.38 107 PRO B N 1
ATOM 1990 C CA . PRO B 1 107 ? -5.883 13.617 16.75 1 83.38 107 PRO B CA 1
ATOM 1991 C C . PRO B 1 107 ? -7.184 12.961 17.203 1 83.38 107 PRO B C 1
ATOM 1993 O O . PRO B 1 107 ? -7.246 11.742 17.344 1 83.38 107 PRO B O 1
ATOM 1996 N N . ASP B 1 108 ? -8.219 13.727 17.359 1 88.75 108 ASP B N 1
ATOM 1997 C CA . ASP B 1 108 ? -9.469 13.18 17.875 1 88.75 108 ASP B CA 1
ATOM 1998 C C . ASP B 1 108 ? -10.516 13.078 16.766 1 88.75 108 ASP B C 1
ATOM 2000 O O . ASP B 1 108 ? -11.688 12.812 17.031 1 88.75 108 ASP B O 1
ATOM 2004 N N . GLN B 1 109 ? -10.086 13.305 15.633 1 90.62 109 GLN B N 1
ATOM 2005 C CA . GLN B 1 109 ? -11.031 13.172 14.531 1 90.62 109 GLN B CA 1
ATOM 2006 C C . GLN B 1 109 ? -11.727 11.812 14.562 1 90.62 109 GLN B C 1
ATOM 2008 O O . GLN B 1 109 ? -11.07 10.781 14.68 1 90.62 109 GLN B O 1
ATOM 2013 N N . PRO B 1 110 ? -13.07 11.828 14.508 1 93.56 110 PRO B N 1
ATOM 2014 C CA . PRO B 1 110 ? -13.773 10.539 14.445 1 93.56 110 PRO B CA 1
ATOM 2015 C C . PRO B 1 110 ? -13.398 9.727 13.203 1 93.56 110 PRO B C 1
ATOM 2017 O O . PRO B 1 110 ? -13.234 10.297 12.117 1 93.56 110 PRO B O 1
ATOM 2020 N N . ILE B 1 111 ? -13.203 8.492 13.422 1 95.81 111 ILE B N 1
ATOM 2021 C CA . ILE B 1 111 ? -12.844 7.586 12.336 1 95.81 111 ILE B CA 1
ATOM 2022 C C . ILE B 1 111 ? -13.898 6.492 12.211 1 95.81 111 ILE B C 1
ATOM 2024 O O . ILE B 1 111 ? -14.234 5.824 13.195 1 95.81 111 ILE B O 1
ATOM 2028 N N . TYR B 1 112 ? -14.43 6.355 11.086 1 96.44 112 TYR B N 1
ATOM 2029 C CA . TYR B 1 112 ? -15.367 5.289 10.75 1 96.44 112 TYR B CA 1
ATOM 2030 C C . TYR B 1 112 ? -14.656 4.141 10.047 1 96.44 112 TYR B C 1
ATOM 2032 O O . TYR B 1 112 ? -14.125 4.312 8.945 1 96.44 112 TYR B O 1
ATOM 2040 N N . HIS B 1 113 ? -14.633 2.996 10.672 1 97.75 113 HIS B N 1
ATOM 2041 C CA . HIS B 1 113 ? -14.117 1.773 10.062 1 97.75 113 HIS B CA 1
ATOM 2042 C C . HIS B 1 113 ? -15.227 1.011 9.344 1 97.75 113 HIS B C 1
ATOM 2044 O O . HIS B 1 113 ? -16.266 0.703 9.938 1 97.75 113 HIS B O 1
ATOM 2050 N N . ALA B 1 114 ? -15.07 0.662 8.133 1 97.19 114 ALA B N 1
ATOM 2051 C CA . ALA B 1 114 ? -16.141 0.1 7.312 1 97.19 114 ALA B CA 1
ATOM 2052 C C . ALA B 1 114 ? -16.016 -1.418 7.219 1 97.19 114 ALA B C 1
ATOM 2054 O O . ALA B 1 114 ? -14.992 -1.938 6.766 1 97.19 114 ALA B O 1
ATOM 2055 N N . TYR B 1 115 ? -16.969 -2.07 7.66 1 97.81 115 TYR B N 1
ATOM 2056 C CA . TYR B 1 115 ? -17.156 -3.504 7.473 1 97.81 115 TYR B CA 1
ATOM 2057 C C . TYR B 1 115 ? -18.453 -3.791 6.723 1 97.81 115 TYR B C 1
ATOM 2059 O O . TYR B 1 115 ? -19.547 -3.701 7.297 1 97.81 115 TYR B O 1
ATOM 2067 N N . LEU B 1 116 ? -18.328 -4.176 5.461 1 97.75 116 LEU B N 1
ATOM 2068 C CA . LEU B 1 116 ? -19.469 -4.254 4.562 1 97.75 116 LEU B CA 1
ATOM 2069 C C . LEU B 1 116 ? -19.766 -5.703 4.184 1 97.75 116 LEU B C 1
ATOM 2071 O O . LEU B 1 116 ? -18.922 -6.578 4.367 1 97.75 116 LEU B O 1
ATOM 2075 N N . ARG B 1 117 ? -21 -5.961 3.652 1 97.25 117 ARG B N 1
ATOM 2076 C CA . ARG B 1 117 ? -21.422 -7.266 3.154 1 97.25 117 ARG B CA 1
ATOM 2077 C C . ARG B 1 117 ? -21.172 -8.352 4.195 1 97.25 117 ARG B C 1
ATOM 2079 O O . ARG B 1 117 ? -21.578 -8.211 5.352 1 97.25 117 ARG B O 1
ATOM 2086 N N . HIS B 1 118 ? -20.516 -9.445 3.809 1 97.12 118 HIS B N 1
ATOM 2087 C CA . HIS B 1 118 ? -20.359 -10.523 4.773 1 97.12 118 HIS B CA 1
ATOM 2088 C C . HIS B 1 118 ? -19.25 -10.211 5.773 1 97.12 118 HIS B C 1
ATOM 2090 O O . HIS B 1 118 ? -19.141 -10.859 6.816 1 97.12 118 HIS B O 1
ATOM 2096 N N . ALA B 1 119 ? -18.469 -9.195 5.512 1 96.69 119 ALA B N 1
ATOM 2097 C CA . ALA B 1 119 ? -17.375 -8.852 6.414 1 96.69 119 ALA B CA 1
ATOM 2098 C C . ALA B 1 119 ? -17.906 -8.195 7.688 1 96.69 119 ALA B C 1
ATOM 2100 O O . ALA B 1 119 ? -17.172 -8.039 8.664 1 96.69 119 ALA B O 1
ATOM 2101 N N . GLN B 1 120 ? -19.109 -7.801 7.758 1 94.88 120 GLN B N 1
ATOM 2102 C CA . GLN B 1 120 ? -19.719 -7.293 8.984 1 94.88 120 GLN B CA 1
ATOM 2103 C C . GLN B 1 120 ? -19.562 -8.289 10.133 1 94.88 120 GLN B C 1
ATOM 2105 O O . GLN B 1 120 ? -19.484 -7.895 11.297 1 94.88 120 GLN B O 1
ATOM 2110 N N . SER B 1 121 ? -19.484 -9.539 9.742 1 92.69 121 SER B N 1
ATOM 2111 C CA . SER B 1 121 ? -19.406 -10.602 10.734 1 92.69 121 SER B CA 1
ATOM 2112 C C . SER B 1 121 ? -18.062 -10.57 11.461 1 92.69 121 SER B C 1
ATOM 2114 O O . SER B 1 121 ? -17.906 -11.188 12.523 1 92.69 121 SER B O 1
ATOM 2116 N N . LEU B 1 122 ? -17.078 -9.938 10.914 1 92.44 122 LEU B N 1
ATOM 2117 C CA . LEU B 1 122 ? -15.75 -9.859 11.516 1 92.44 122 LEU B CA 1
ATOM 2118 C C . LEU B 1 122 ? -15.758 -8.938 12.734 1 92.44 122 LEU B C 1
ATOM 2120 O O . LEU B 1 122 ? -14.883 -9.039 13.602 1 92.44 122 LEU B O 1
ATOM 2124 N N . ARG B 1 123 ? -16.578 -8 12.734 1 90.88 123 ARG B N 1
ATOM 2125 C CA . ARG B 1 123 ? -16.75 -7.066 13.844 1 90.88 123 ARG B CA 1
ATOM 2126 C C . ARG B 1 123 ? -18.219 -6.852 14.156 1 90.88 123 ARG B C 1
ATOM 2128 O O . ARG B 1 123 ? -18.75 -5.758 13.969 1 90.88 123 ARG B O 1
ATOM 2135 N N . PRO B 1 124 ? -18.812 -7.82 14.672 1 84.31 124 PRO B N 1
ATOM 2136 C CA . PRO B 1 124 ? -20.234 -7.711 14.977 1 84.31 124 PRO B CA 1
ATOM 2137 C C . PRO B 1 124 ? -20.547 -6.586 15.961 1 84.31 124 PRO B C 1
ATOM 2139 O O . PRO B 1 124 ? -21.656 -6.051 15.961 1 84.31 124 PRO B O 1
ATOM 2142 N N . ASP B 1 125 ? -19.562 -6.195 16.75 1 85.25 125 ASP B N 1
ATOM 2143 C CA . ASP B 1 125 ? -19.703 -5.109 17.703 1 85.25 125 ASP B CA 1
ATOM 2144 C C . ASP B 1 125 ? -19.891 -3.77 17 1 85.25 125 ASP B C 1
ATOM 2146 O O . ASP B 1 125 ? -20.484 -2.842 17.547 1 85.25 125 ASP B O 1
ATOM 2150 N N . LEU B 1 126 ? -19.328 -3.598 15.844 1 73.06 126 LEU B N 1
ATOM 2151 C CA . LEU B 1 126 ? -19.438 -2.35 15.102 1 73.06 126 LEU B CA 1
ATOM 2152 C C . LEU B 1 126 ? -20.719 -2.316 14.273 1 73.06 126 LEU B C 1
ATOM 2154 O O . LEU B 1 126 ? -21.188 -1.243 13.891 1 73.06 126 LEU B O 1
ATOM 2158 N N . ALA B 1 127 ? -21.141 -3.439 13.898 1 60.75 127 ALA B N 1
ATOM 2159 C CA . ALA B 1 127 ? -22.359 -3.549 13.109 1 60.75 127 ALA B CA 1
ATOM 2160 C C . ALA B 1 127 ? -23.562 -3.029 13.883 1 60.75 127 ALA B C 1
ATOM 2162 O O . ALA B 1 127 ? -24.5 -2.471 13.297 1 60.75 127 ALA B O 1
ATOM 2163 N N . MET B 1 128 ? -23.547 -3.275 15.102 1 50.47 128 MET B N 1
ATOM 2164 C CA . MET B 1 128 ? -24.688 -2.861 15.922 1 50.47 128 MET B CA 1
ATOM 2165 C C . MET B 1 128 ? -24.672 -1.353 16.156 1 50.47 128 MET B C 1
ATOM 2167 O O . MET B 1 128 ? -25.688 -0.77 16.547 1 50.47 128 MET B O 1
ATOM 2171 N N . HIS B 1 129 ? -23.531 -0.799 16.25 1 46.69 129 HIS B N 1
ATOM 2172 C CA . HIS B 1 129 ? -23.531 0.586 16.703 1 46.69 129 HIS B CA 1
ATOM 2173 C C . HIS B 1 129 ? -23.734 1.551 15.539 1 46.69 129 HIS B C 1
ATOM 2175 O O . HIS B 1 129 ? -22.781 1.905 14.852 1 46.69 129 HIS B O 1
ATOM 2181 N N . GLY B 1 130 ? -24.688 1.506 14.719 1 41.44 130 GLY B N 1
ATOM 2182 C CA . GLY B 1 130 ? -25.031 2.658 13.898 1 41.44 130 GLY B CA 1
ATOM 2183 C C . GLY B 1 130 ? -24.859 3.979 14.625 1 41.44 130 GLY B C 1
ATOM 2184 O O . GLY B 1 130 ? -25.031 5.047 14.031 1 41.44 130 GLY B O 1
ATOM 2185 N N . ASP B 1 131 ? -25.109 4.031 15.953 1 37.44 131 ASP B N 1
ATOM 2186 C CA . ASP B 1 131 ? -25.094 5.273 16.719 1 37.44 131 ASP B CA 1
ATOM 2187 C C . ASP B 1 131 ? -23.672 5.672 17.094 1 37.44 131 ASP B C 1
ATOM 2189 O O . ASP B 1 131 ? -22.969 4.922 17.766 1 37.44 131 ASP B O 1
ATOM 2193 N N . TYR B 1 132 ? -23.031 6.359 16.312 1 39.66 132 TYR B N 1
ATOM 2194 C CA . TYR B 1 132 ? -21.766 6.992 16.641 1 39.66 132 TYR B CA 1
ATOM 2195 C C . TYR B 1 132 ? -21.797 7.648 18.016 1 39.66 132 TYR B C 1
ATOM 2197 O O . TYR B 1 132 ? -22.516 8.633 18.203 1 39.66 132 TYR B O 1
ATOM 2205 N N . HIS B 1 133 ? -21.766 6.949 19.031 1 37 133 HIS B N 1
ATOM 2206 C CA . HIS B 1 133 ? -21.672 7.695 20.281 1 37 133 HIS B CA 1
ATOM 2207 C C 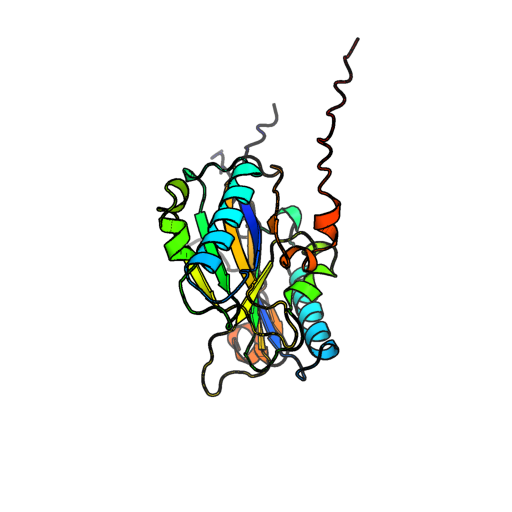. HIS B 1 133 ? -20.266 8.281 20.453 1 37 133 HIS B C 1
ATOM 2209 O O . HIS B 1 133 ? -19.281 7.543 20.453 1 37 133 HIS B O 1
ATOM 2215 N N . PRO B 1 134 ? -20.078 9.586 20.203 1 34.5 134 PRO B N 1
ATOM 2216 C CA . PRO B 1 134 ? -18.828 10.273 20.5 1 34.5 134 PRO B CA 1
ATOM 2217 C C . PRO B 1 134 ? -18.234 9.883 21.844 1 34.5 134 PRO B C 1
ATOM 2219 O O . PRO B 1 134 ? -18.969 9.633 22.797 1 34.5 134 PRO B O 1
ATOM 2222 N N . LEU B 1 135 ? -17.109 9.242 21.875 1 35.75 135 LEU B N 1
ATOM 2223 C CA . LEU B 1 135 ? -16.438 8.977 23.141 1 35.75 135 LEU B CA 1
ATOM 2224 C C . LEU B 1 135 ? -16.594 10.164 24.094 1 35.75 135 LEU B C 1
ATOM 2226 O O . LEU B 1 135 ? -16.219 11.289 23.766 1 35.75 135 LEU B O 1
ATOM 2230 N N . GLU B 1 136 ? -17.625 10.195 24.906 1 34.28 136 GLU B N 1
ATOM 2231 C CA . GLU B 1 136 ? -17.734 11.156 26 1 34.28 136 GLU B CA 1
ATOM 2232 C C . GLU B 1 136 ? -16.469 11.172 26.844 1 34.28 136 GLU B C 1
ATOM 2234 O O . GLU B 1 136 ? -16.062 10.133 27.375 1 34.28 136 GLU B O 1
ATOM 2239 N N . LEU B 1 137 ? -15.508 12.07 26.516 1 37.47 137 LEU B N 1
ATOM 2240 C CA . LEU B 1 137 ? -14.422 12.422 27.438 1 37.47 137 LEU B CA 1
ATOM 2241 C C . LEU B 1 137 ? -14.953 12.664 28.844 1 37.47 137 LEU B C 1
ATOM 2243 O O . LEU B 1 137 ? -15.734 13.586 29.062 1 37.47 137 LEU B O 1
ATOM 2247 N N . SER B 1 138 ? -15.18 11.633 29.656 1 32.41 138 SER B N 1
ATOM 2248 C CA . SER B 1 138 ? -15.508 11.812 31.062 1 32.41 138 SER B CA 1
ATOM 2249 C C . SER B 1 138 ? -14.484 12.695 31.766 1 32.41 138 SER B C 1
ATOM 2251 O O . SER B 1 138 ? -13.305 12.344 31.844 1 32.41 138 SER B O 1
ATOM 2253 N N . SER B 1 139 ? -14.727 14.039 31.781 1 33.22 139 SER B N 1
ATOM 2254 C CA . SER B 1 139 ? -14.117 15.016 32.688 1 33.22 139 SER B CA 1
ATOM 2255 C C . SER B 1 139 ? -14.219 14.562 34.125 1 33.22 139 SER B C 1
ATOM 2257 O O . SER B 1 139 ? -15.297 14.633 34.719 1 33.22 139 SER B O 1
ATOM 2259 N N . HIS B 1 140 ? -13.625 13.453 34.5 1 32.47 140 HIS B N 1
ATOM 2260 C CA . HIS B 1 140 ? -13.539 13.234 35.938 1 32.47 140 HIS B CA 1
ATOM 2261 C C . HIS B 1 140 ? -12.898 14.422 36.656 1 32.47 140 HIS B C 1
ATOM 2263 O O . HIS B 1 140 ? -11.773 14.812 36.312 1 32.47 140 HIS B O 1
ATOM 2269 N N . SER B 1 141 ? -13.742 15.352 37.062 1 30.41 141 SER B N 1
ATOM 2270 C CA . SER B 1 141 ? -13.5 16.438 38 1 30.41 141 SER B CA 1
ATOM 2271 C C . SER B 1 141 ? -12.727 15.945 39.219 1 30.41 141 SER B C 1
ATOM 2273 O O . SER B 1 141 ? -13.125 14.969 39.875 1 30.41 141 SER B O 1
ATOM 2275 N N . LEU B 1 142 ? -11.375 16.031 39.25 1 31.53 142 LEU B N 1
ATOM 2276 C CA . LEU B 1 142 ? -10.57 15.961 40.469 1 31.53 142 LEU B CA 1
ATOM 2277 C C . LEU B 1 142 ? -11.211 16.766 41.594 1 31.53 142 LEU B C 1
ATOM 2279 O O . LEU B 1 142 ? -11.297 18 41.5 1 31.53 142 LEU B O 1
ATOM 2283 N N . GLY B 1 143 ? -12.406 16.359 42.062 1 25.53 143 GLY B N 1
ATOM 2284 C CA . GLY B 1 143 ? -12.719 16.766 43.438 1 25.53 143 GLY B CA 1
ATOM 2285 C C . GLY B 1 143 ? -11.773 16.172 44.469 1 25.53 143 GLY B C 1
ATOM 2286 O O . GLY B 1 143 ? -11.18 15.125 44.219 1 25.53 143 GLY B O 1
#

pLDDT: mean 86.87, std 21.61, range [25.53, 98.88]

Secondary structure (DSSP, 8-state):
--------EEEEEEEEEE-SSSSHHHHHHHHHHHHHHHHHHS---GGGEEEEEEEE-TT--S--HHHHHTTSTTTTTS-EEEEEBPP-TTPPSSEEEEEEEEEES-TT-----EE-GGGGGG-HHHHTT--------------/--------EEEEEEEEEE-SSSSHHHHHHHHHHHHHHHHHHS---GGGEEEEEEEE-TT--S--HHHHHTTSTTTTTS-EEEEEPPP-TTPPSSEEEEEEEEEES-TT-----EE-GGGGGG-HHHHS--S------------